Protein AF-A0A944V4N8-F1 (afdb_monomer)

Nearest PDB structures (foldseek):
  8bbe-assembly1_D  TM=4.971E-01  e=3.375E-04  Homo sapiens
  5dbk-assembly1_B  TM=5.948E-01  e=3.459E-03  Bacillus thuringiensis Bt407
  4r7s-assembly1_A  TM=4.025E-01  e=2.114E-03  Parabacteroides merdae ATCC 43184
  4gpk-assembly1_D  TM=5.415E-01  e=2.167E-02  Bacillus thuringiensis serovar thuringiensis
  8amz-assembly1_Q  TM=4.413E-01  e=7.933E-02  Spinacia oleracea

Structure (mmCIF, N/CA/C/O backbone):
data_AF-A0A944V4N8-F1
#
_entry.id   AF-A0A944V4N8-F1
#
loop_
_atom_site.group_PDB
_atom_site.id
_atom_site.type_symbol
_atom_site.label_atom_id
_atom_site.label_alt_id
_atom_site.label_comp_id
_atom_site.label_asym_id
_atom_site.label_entity_id
_atom_site.label_seq_id
_atom_site.pdbx_PDB_ins_code
_atom_site.Cartn_x
_atom_site.Cartn_y
_atom_site.Cartn_z
_atom_site.occupancy
_atom_site.B_iso_or_equiv
_atom_site.auth_seq_id
_atom_site.auth_comp_id
_atom_site.auth_asym_id
_atom_site.auth_atom_id
_atom_site.pdbx_PDB_model_num
ATOM 1 N N . MET A 1 1 ? 59.505 -51.439 -39.385 1.00 43.03 1 MET A N 1
ATOM 2 C CA . MET A 1 1 ? 60.289 -50.187 -39.483 1.00 43.03 1 MET A CA 1
ATOM 3 C C . MET A 1 1 ? 59.713 -49.311 -40.585 1.00 43.03 1 MET A C 1
ATOM 5 O O . MET A 1 1 ? 59.977 -49.584 -41.747 1.00 43.03 1 MET A O 1
ATOM 9 N N . LYS A 1 2 ? 58.907 -48.309 -40.219 1.00 33.16 2 LYS A N 1
ATOM 10 C CA . LYS A 1 2 ? 58.804 -46.989 -40.86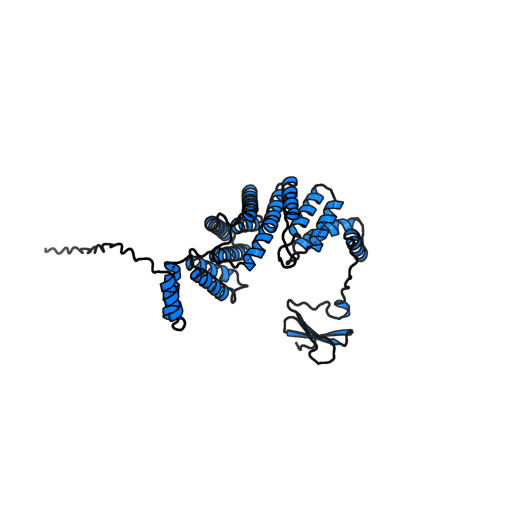8 1.00 33.16 2 LYS A CA 1
ATOM 11 C C . LYS A 1 2 ? 57.756 -46.165 -40.113 1.00 33.16 2 LYS A C 1
ATOM 13 O O . LYS A 1 2 ? 56.629 -46.605 -39.932 1.00 33.16 2 LYS A O 1
ATOM 18 N N . ASN A 1 3 ? 58.220 -45.023 -39.619 1.00 34.62 3 ASN A N 1
ATOM 19 C CA . ASN A 1 3 ? 57.496 -43.994 -38.886 1.00 34.62 3 ASN A CA 1
ATOM 20 C C . ASN A 1 3 ? 56.341 -43.416 -39.704 1.00 34.62 3 ASN A C 1
ATOM 22 O O . ASN A 1 3 ? 56.546 -43.170 -40.887 1.00 34.62 3 ASN A O 1
ATOM 26 N N . TRP A 1 4 ? 55.243 -43.054 -39.038 1.00 28.12 4 TRP A N 1
ATOM 27 C CA . TRP A 1 4 ? 54.463 -41.848 -39.340 1.00 28.12 4 TRP A CA 1
ATOM 28 C C . TRP A 1 4 ? 53.801 -41.336 -38.055 1.00 28.12 4 TRP A C 1
ATOM 30 O O . TRP A 1 4 ? 52.783 -41.844 -37.602 1.00 28.12 4 TRP A O 1
ATOM 40 N N . PHE A 1 5 ? 54.442 -40.331 -37.457 1.00 36.03 5 PHE A N 1
ATOM 41 C CA . PHE A 1 5 ? 53.805 -39.363 -36.572 1.00 36.03 5 PHE A CA 1
ATOM 42 C C . PHE A 1 5 ? 53.210 -38.272 -37.467 1.00 36.03 5 PHE A C 1
ATOM 44 O O . PHE A 1 5 ? 53.938 -37.669 -38.256 1.00 36.03 5 PHE A O 1
ATOM 51 N N . SER A 1 6 ? 51.915 -37.999 -37.334 1.00 33.47 6 SER A N 1
ATOM 52 C CA . SER A 1 6 ? 51.273 -36.831 -37.938 1.00 33.47 6 SER A CA 1
ATOM 53 C C . SER A 1 6 ? 50.695 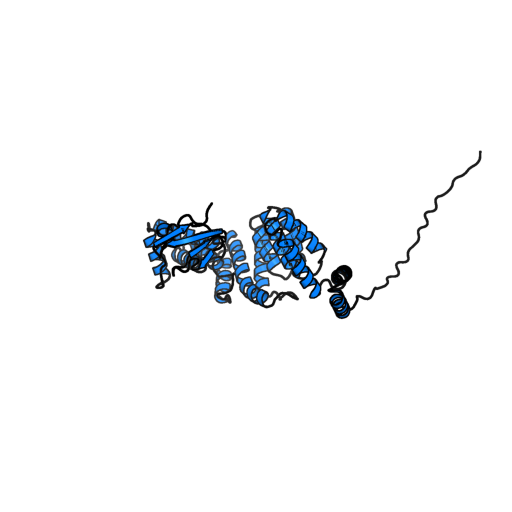-35.973 -36.821 1.00 33.47 6 SER A C 1
ATOM 55 O O . SER A 1 6 ? 49.771 -36.364 -36.116 1.00 33.47 6 SER A O 1
ATOM 57 N N . ILE A 1 7 ? 51.335 -34.823 -36.645 1.00 35.62 7 ILE A N 1
ATOM 58 C CA . ILE A 1 7 ? 51.007 -33.740 -35.724 1.00 35.62 7 ILE A CA 1
ATOM 59 C C . ILE A 1 7 ? 49.728 -33.062 -36.228 1.00 35.62 7 ILE A C 1
ATOM 61 O O . ILE A 1 7 ? 49.679 -32.617 -37.373 1.00 35.62 7 ILE A O 1
ATOM 65 N N . LEU A 1 8 ? 48.698 -32.983 -35.383 1.00 31.53 8 LEU A N 1
ATOM 66 C CA . LEU A 1 8 ? 47.499 -32.193 -35.655 1.00 31.53 8 LEU A CA 1
ATOM 67 C C . LEU A 1 8 ? 47.761 -30.753 -35.187 1.00 31.53 8 LEU A C 1
ATOM 69 O O . LEU A 1 8 ? 47.699 -30.446 -33.998 1.00 31.53 8 LEU A O 1
ATOM 73 N N . THR A 1 9 ? 48.117 -29.878 -36.122 1.00 33.47 9 THR A N 1
ATOM 74 C CA . THR A 1 9 ? 48.308 -28.446 -35.874 1.00 33.47 9 THR A CA 1
ATOM 75 C C . THR A 1 9 ? 46.942 -27.776 -35.733 1.00 33.47 9 THR A C 1
ATOM 77 O O . THR A 1 9 ? 46.203 -27.644 -36.708 1.00 33.47 9 THR A O 1
ATOM 80 N N . ILE A 1 10 ? 46.597 -27.346 -34.519 1.00 33.94 10 ILE A N 1
ATOM 81 C CA . ILE A 1 10 ? 45.441 -26.482 -34.258 1.00 33.94 10 ILE A CA 1
ATOM 82 C C . ILE A 1 10 ? 45.775 -25.092 -34.813 1.00 33.94 10 ILE A C 1
ATOM 84 O O . ILE A 1 10 ? 46.599 -24.367 -34.257 1.00 33.94 10 ILE A O 1
ATOM 88 N N . MET A 1 11 ? 45.148 -24.728 -35.931 1.00 29.69 11 MET A N 1
ATOM 89 C CA . MET A 1 11 ? 45.104 -23.354 -36.430 1.00 29.69 11 MET A CA 1
ATOM 90 C C . MET A 1 11 ? 44.299 -22.503 -35.439 1.00 29.69 11 MET A C 1
ATOM 92 O O . MET A 1 11 ? 43.072 -22.471 -35.481 1.00 29.69 11 MET A O 1
ATOM 96 N N . PHE A 1 12 ? 44.992 -21.807 -34.540 1.00 29.73 12 PHE A N 1
ATOM 97 C CA . PHE A 1 12 ? 44.435 -20.653 -33.841 1.00 29.73 12 PHE A CA 1
ATOM 98 C C . PHE A 1 12 ? 44.319 -19.506 -34.851 1.00 29.73 12 PHE A C 1
ATOM 100 O O . PHE A 1 12 ? 45.266 -18.754 -35.078 1.00 29.73 12 PHE A O 1
ATOM 107 N N . THR A 1 13 ? 43.155 -19.359 -35.480 1.00 31.94 13 THR A N 1
ATOM 108 C CA . THR A 1 13 ? 42.786 -18.087 -36.104 1.00 31.94 13 THR A CA 1
ATOM 109 C C . THR A 1 13 ? 42.550 -17.074 -34.995 1.00 31.94 13 THR A C 1
ATOM 111 O O . THR A 1 13 ? 41.509 -17.070 -34.339 1.00 31.94 13 THR A O 1
ATOM 114 N N . ILE A 1 14 ? 43.548 -16.221 -34.778 1.00 33.16 14 ILE A N 1
ATOM 115 C CA . ILE A 1 14 ? 43.418 -14.972 -34.038 1.00 33.16 14 ILE A CA 1
ATOM 116 C C . ILE A 1 14 ? 42.471 -14.095 -34.861 1.00 33.16 14 ILE A C 1
ATOM 118 O O . ILE A 1 14 ? 42.892 -13.429 -35.806 1.00 33.16 14 ILE A O 1
ATOM 122 N N . PHE A 1 15 ? 41.179 -14.113 -34.535 1.00 33.66 15 PHE A N 1
ATOM 123 C CA . PHE A 1 15 ? 40.314 -13.001 -34.904 1.00 33.66 15 PHE A CA 1
ATOM 124 C C . PHE A 1 15 ? 40.824 -11.799 -34.117 1.00 33.66 15 PHE A C 1
ATOM 126 O O . PHE A 1 15 ? 40.677 -11.731 -32.894 1.00 33.66 15 PHE A O 1
ATOM 133 N N . SER A 1 16 ? 41.489 -10.874 -34.808 1.00 31.81 16 SER A N 1
ATOM 134 C CA . SER A 1 16 ? 41.733 -9.559 -34.247 1.00 31.81 16 SER A CA 1
ATOM 135 C C . SER A 1 16 ? 40.362 -8.961 -33.947 1.00 31.81 16 SER A C 1
ATOM 137 O O . SER A 1 16 ? 39.551 -8.704 -34.834 1.00 31.81 16 SER A O 1
ATOM 139 N N . ALA A 1 17 ? 40.068 -8.790 -32.662 1.00 34.91 17 ALA A N 1
ATOM 140 C CA . ALA A 1 17 ? 38.972 -7.951 -32.233 1.00 34.91 17 ALA A CA 1
ATOM 141 C C . ALA A 1 17 ? 39.355 -6.511 -32.590 1.00 34.91 17 ALA A C 1
ATOM 143 O O . ALA A 1 17 ? 39.855 -5.750 -31.761 1.00 34.91 17 ALA A O 1
ATOM 144 N N . THR A 1 18 ? 39.142 -6.124 -33.847 1.00 35.75 18 THR A N 1
ATOM 145 C CA . THR A 1 18 ? 38.827 -4.736 -34.149 1.00 35.75 18 THR A CA 1
ATOM 146 C C . THR A 1 18 ? 37.622 -4.409 -33.285 1.00 35.75 18 THR A C 1
ATOM 148 O O . THR A 1 18 ? 36.511 -4.858 -33.566 1.00 35.75 18 THR A O 1
ATOM 151 N N . LYS A 1 19 ? 37.846 -3.666 -32.197 1.00 42.91 19 LYS A N 1
ATOM 152 C CA . LYS A 1 19 ? 36.804 -2.863 -31.566 1.00 42.91 19 LYS A CA 1
ATOM 153 C C . LYS A 1 19 ? 36.280 -1.922 -32.653 1.00 42.91 19 LYS A C 1
ATOM 155 O O . LYS A 1 19 ? 36.734 -0.789 -32.763 1.00 42.91 19 LYS A O 1
ATOM 160 N N . LEU A 1 20 ? 35.343 -2.399 -33.472 1.00 42.06 20 LEU A N 1
ATOM 161 C CA . LEU A 1 20 ? 34.320 -1.523 -34.002 1.00 42.06 20 LEU A CA 1
ATOM 162 C C . LEU A 1 20 ? 33.612 -1.017 -32.751 1.00 42.06 20 LEU A C 1
ATOM 164 O O . LEU A 1 20 ? 32.831 -1.731 -32.125 1.00 42.06 20 LEU A O 1
ATOM 168 N N . THR A 1 21 ? 33.943 0.196 -32.330 1.00 46.94 21 THR A N 1
ATOM 169 C CA . THR A 1 21 ? 33.018 0.998 -31.543 1.00 46.94 21 THR A CA 1
ATOM 170 C C . THR A 1 21 ? 31.809 1.213 -32.442 1.00 46.94 21 THR A C 1
ATOM 172 O O . THR A 1 21 ? 31.766 2.185 -33.193 1.00 46.94 21 THR A O 1
ATOM 175 N N . ALA A 1 22 ? 30.889 0.243 -32.468 1.00 61.41 22 ALA A N 1
ATOM 176 C CA . ALA A 1 22 ? 29.598 0.420 -33.102 1.00 61.41 22 ALA A CA 1
ATOM 177 C C . ALA A 1 22 ? 28.992 1.656 -32.443 1.00 61.41 22 ALA A C 1
ATOM 179 O O . ALA A 1 22 ? 28.788 1.684 -31.227 1.00 61.41 22 ALA A O 1
ATOM 180 N N . GLN A 1 23 ? 28.848 2.720 -33.226 1.00 82.25 23 GLN A N 1
ATOM 181 C CA . GLN A 1 23 ? 28.245 3.952 -32.758 1.00 82.25 23 GLN A CA 1
ATOM 182 C C . GLN A 1 23 ? 26.851 3.602 -32.241 1.00 82.25 23 GLN A C 1
ATOM 184 O O . GLN A 1 23 ? 26.090 2.941 -32.946 1.00 82.25 23 GLN A O 1
ATOM 189 N N . ILE A 1 24 ? 26.552 3.992 -30.999 1.00 86.00 24 ILE A N 1
ATOM 190 C CA . ILE A 1 24 ? 25.222 3.800 -30.419 1.00 86.00 24 ILE A CA 1
ATOM 191 C C . ILE A 1 24 ? 24.234 4.494 -31.369 1.00 86.00 24 ILE A C 1
ATOM 193 O O . ILE A 1 24 ? 24.411 5.693 -31.611 1.00 86.00 24 ILE A O 1
ATOM 197 N N . PRO A 1 25 ? 23.262 3.772 -31.959 1.00 91.75 25 PRO A N 1
ATOM 198 C CA . PRO A 1 25 ? 22.334 4.376 -32.906 1.00 91.75 25 PRO A CA 1
ATOM 199 C C . PRO A 1 25 ? 21.539 5.499 -32.237 1.00 91.75 25 PRO A C 1
ATOM 201 O O . PRO A 1 25 ? 21.241 5.420 -31.045 1.00 91.75 25 PRO A O 1
ATOM 204 N N . ASP A 1 26 ? 21.194 6.547 -32.983 1.00 95.12 26 ASP A N 1
ATOM 205 C CA . ASP A 1 26 ? 20.424 7.664 -32.432 1.00 95.12 26 ASP A CA 1
ATOM 206 C C . ASP A 1 26 ? 19.024 7.210 -31.990 1.00 95.12 26 ASP A C 1
ATOM 208 O O . ASP A 1 26 ? 18.324 6.504 -32.721 1.00 95.12 26 ASP A O 1
ATOM 212 N N . TYR A 1 27 ? 18.607 7.632 -30.794 1.00 95.19 27 TYR A N 1
ATOM 213 C CA . TYR A 1 27 ? 17.321 7.233 -30.221 1.00 95.19 27 TYR A CA 1
ATOM 214 C C . TYR A 1 27 ? 16.144 7.663 -31.104 1.00 95.19 27 TYR A C 1
ATOM 216 O O . TYR A 1 27 ? 15.269 6.850 -31.397 1.00 95.19 27 TYR A O 1
ATOM 224 N N . ASN A 1 28 ? 16.131 8.908 -31.591 1.00 96.12 28 ASN A N 1
ATOM 225 C CA . ASN A 1 28 ? 15.015 9.419 -32.390 1.00 96.12 28 ASN A CA 1
ATOM 226 C C . ASN A 1 28 ? 14.931 8.709 -33.747 1.00 96.12 28 ASN A C 1
ATOM 228 O O . ASN A 1 28 ? 13.834 8.422 -34.229 1.00 96.12 28 ASN A O 1
ATOM 232 N N . GLU A 1 29 ? 16.076 8.372 -34.348 1.00 95.25 29 GLU A N 1
ATOM 233 C CA .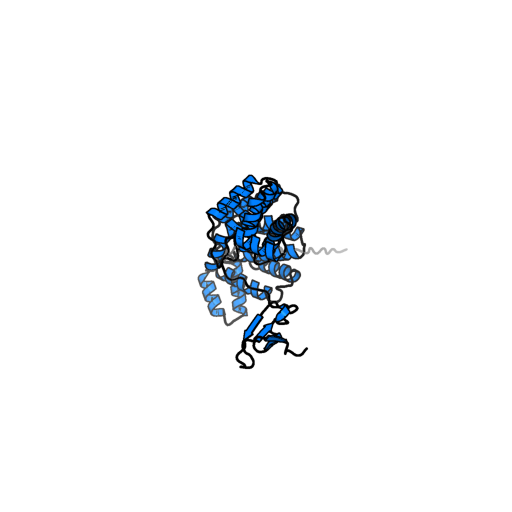 GLU A 1 29 ? 16.116 7.564 -35.569 1.00 95.25 29 GLU A CA 1
ATOM 234 C C . GLU A 1 29 ? 15.542 6.157 -35.339 1.00 95.25 29 GLU A C 1
ATOM 236 O O . GLU A 1 29 ? 14.765 5.660 -36.161 1.00 95.25 29 GLU A O 1
ATOM 241 N N . MET A 1 30 ? 15.884 5.515 -34.217 1.00 95.94 30 MET A N 1
ATOM 242 C CA . MET A 1 30 ? 15.335 4.205 -33.856 1.00 95.94 30 MET A CA 1
ATOM 243 C C . MET A 1 30 ? 13.825 4.264 -33.616 1.00 95.94 30 MET A C 1
ATOM 245 O O . MET A 1 30 ? 13.109 3.401 -34.119 1.00 95.94 30 MET A O 1
ATOM 249 N N . ILE A 1 31 ? 13.322 5.301 -32.938 1.00 97.19 31 ILE A N 1
ATOM 250 C CA . ILE A 1 31 ? 11.878 5.515 -32.762 1.00 97.19 31 ILE A CA 1
ATOM 251 C C . ILE A 1 31 ? 11.185 5.724 -34.111 1.00 97.19 31 ILE A C 1
ATOM 253 O O . ILE A 1 31 ? 10.167 5.092 -34.384 1.00 97.19 31 ILE A O 1
ATOM 257 N N . ALA A 1 32 ? 11.761 6.521 -35.014 1.00 96.06 32 ALA A N 1
ATOM 258 C CA . ALA A 1 32 ? 11.205 6.700 -36.354 1.00 96.06 32 ALA A CA 1
ATOM 259 C C . ALA A 1 32 ? 11.175 5.388 -37.164 1.00 96.06 32 ALA A C 1
ATOM 261 O O . ALA A 1 32 ? 10.258 5.169 -37.960 1.00 96.06 32 ALA A O 1
ATOM 262 N N . LYS A 1 33 ? 12.167 4.506 -36.979 1.00 95.44 33 LYS A N 1
ATOM 263 C CA . LYS A 1 33 ? 12.173 3.160 -37.577 1.00 95.44 33 LYS A CA 1
ATOM 264 C C . LYS A 1 33 ? 11.110 2.260 -36.953 1.00 95.44 33 LYS A C 1
ATOM 266 O O . LYS A 1 33 ? 10.438 1.554 -37.700 1.00 95.44 33 LYS A O 1
ATOM 271 N N . LEU A 1 34 ? 10.956 2.304 -35.631 1.00 95.81 34 LEU A N 1
ATOM 272 C CA . LEU A 1 34 ? 9.955 1.538 -34.891 1.00 95.81 34 LEU A CA 1
ATOM 273 C C . LEU A 1 34 ? 8.538 1.895 -35.362 1.00 95.81 34 LEU A C 1
ATOM 275 O O . LEU A 1 34 ? 7.754 1.012 -35.692 1.00 95.81 34 LEU A O 1
ATOM 279 N N . GLU A 1 35 ? 8.242 3.190 -35.482 1.00 94.44 35 GLU A N 1
ATOM 280 C CA . GLU A 1 35 ? 6.958 3.707 -35.968 1.00 94.44 35 GLU A CA 1
ATOM 281 C C . GLU A 1 35 ? 6.623 3.219 -37.384 1.00 94.44 35 GLU A C 1
ATOM 283 O O . GLU A 1 35 ? 5.502 2.796 -37.656 1.00 94.44 35 GLU A O 1
ATOM 288 N N . LYS A 1 36 ? 7.615 3.195 -38.282 1.00 95.50 36 LYS A N 1
ATOM 289 C CA . LYS A 1 36 ? 7.453 2.661 -39.646 1.00 95.50 36 LYS A CA 1
ATOM 290 C C . LYS A 1 36 ? 7.272 1.143 -39.694 1.00 95.50 36 LYS A C 1
ATOM 292 O O . LYS A 1 36 ? 6.844 0.631 -40.723 1.00 95.50 36 LYS A O 1
ATOM 297 N N . ALA A 1 37 ? 7.646 0.431 -38.634 1.00 93.94 37 ALA A N 1
ATOM 298 C CA . ALA A 1 37 ? 7.573 -1.022 -38.550 1.00 93.94 37 ALA A CA 1
ATOM 299 C C . ALA A 1 37 ? 6.319 -1.523 -37.814 1.00 93.94 37 ALA A C 1
ATOM 301 O O . ALA A 1 37 ? 6.200 -2.724 -37.621 1.00 93.94 37 ALA A O 1
ATOM 302 N N . LYS A 1 38 ? 5.381 -0.649 -37.415 1.00 91.44 38 LYS A N 1
ATOM 303 C CA . LYS A 1 38 ? 4.193 -1.029 -36.623 1.00 91.44 38 LYS A CA 1
ATOM 304 C C . LYS A 1 38 ? 3.361 -2.169 -37.224 1.00 91.44 38 LYS A C 1
ATOM 306 O O . LYS A 1 38 ? 2.865 -3.002 -36.475 1.00 91.44 38 LYS A O 1
ATOM 311 N N . ASP A 1 39 ? 3.261 -2.230 -38.550 1.00 93.81 39 ASP A N 1
ATOM 312 C CA . ASP A 1 39 ? 2.502 -3.272 -39.260 1.00 93.81 39 ASP A CA 1
ATOM 313 C C . ASP A 1 39 ? 3.349 -4.516 -39.613 1.00 93.81 39 ASP A C 1
ATOM 315 O O . ASP A 1 39 ? 2.823 -5.508 -40.116 1.00 93.81 39 ASP A O 1
ATOM 319 N N . ASP A 1 40 ? 4.660 -4.485 -39.351 1.00 94.56 40 ASP A N 1
ATOM 320 C CA . ASP A 1 40 ? 5.606 -5.584 -39.580 1.00 94.56 40 ASP A CA 1
ATOM 321 C C . ASP A 1 40 ? 6.131 -6.093 -38.234 1.00 94.56 40 ASP A C 1
ATOM 323 O O . ASP A 1 40 ? 7.145 -5.624 -37.711 1.00 94.56 40 ASP A O 1
ATOM 327 N N . THR A 1 41 ? 5.429 -7.076 -37.667 1.00 91.69 41 THR A N 1
ATOM 328 C CA . THR A 1 41 ? 5.702 -7.601 -36.322 1.00 91.69 41 THR A CA 1
ATOM 329 C C . THR A 1 41 ? 7.142 -8.089 -36.151 1.00 91.69 41 THR A C 1
ATOM 331 O O . THR A 1 41 ? 7.741 -7.856 -35.105 1.00 91.69 41 THR A O 1
ATOM 334 N N . LEU A 1 42 ? 7.732 -8.733 -37.167 1.00 93.50 42 LEU A N 1
ATOM 335 C CA . LEU A 1 42 ? 9.101 -9.246 -37.064 1.00 93.50 42 LEU A CA 1
ATOM 336 C C . LEU A 1 42 ? 10.100 -8.092 -36.975 1.00 93.50 42 LEU A C 1
ATOM 338 O O . LEU A 1 42 ? 10.983 -8.086 -36.117 1.00 93.50 42 LEU A O 1
ATOM 342 N N . ARG A 1 43 ? 9.952 -7.099 -37.855 1.00 93.88 43 ARG A N 1
ATOM 343 C CA . ARG A 1 43 ? 10.824 -5.925 -37.858 1.00 93.88 43 ARG A CA 1
ATOM 344 C C . ARG A 1 43 ? 10.640 -5.076 -36.603 1.00 93.88 43 ARG A C 1
ATOM 346 O O . ARG A 1 43 ? 11.622 -4.539 -36.094 1.00 93.88 43 ARG A O 1
ATOM 353 N N . TYR A 1 44 ? 9.410 -4.963 -36.113 1.00 94.06 44 TYR A N 1
ATOM 354 C CA . TYR A 1 44 ? 9.094 -4.265 -34.874 1.00 94.06 44 TYR A CA 1
ATOM 355 C C . TYR A 1 44 ? 9.826 -4.886 -33.679 1.00 94.06 44 TYR A C 1
ATOM 357 O O . TYR A 1 44 ? 10.497 -4.164 -32.943 1.00 94.06 44 TYR A O 1
ATOM 365 N N . GLU A 1 45 ? 9.771 -6.214 -33.530 1.00 93.81 45 GLU A N 1
ATOM 366 C CA . GLU A 1 45 ? 10.445 -6.913 -32.428 1.00 93.81 45 GLU A CA 1
ATOM 367 C C . GLU A 1 45 ? 11.9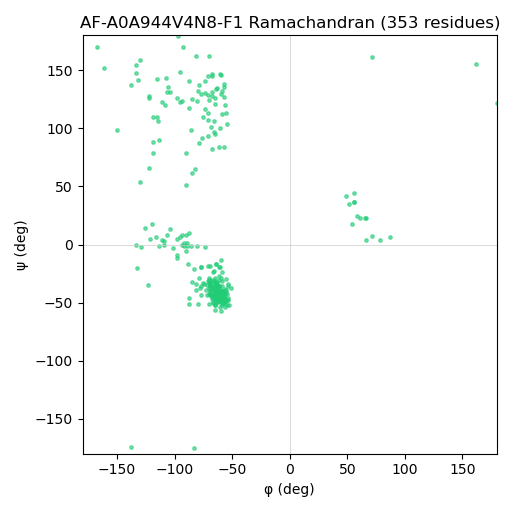71 -6.770 -32.490 1.00 93.81 45 GLU A C 1
ATOM 369 O O . GLU A 1 45 ? 12.590 -6.495 -31.466 1.00 93.81 45 GLU A O 1
ATOM 374 N N . VAL A 1 46 ? 12.582 -6.834 -33.680 1.00 94.50 46 VAL A N 1
ATOM 375 C CA . VAL A 1 46 ? 14.032 -6.587 -33.830 1.00 94.50 46 VAL A CA 1
ATOM 376 C C . VAL A 1 46 ? 14.407 -5.179 -33.354 1.00 94.50 46 VAL A C 1
ATOM 378 O O . VAL A 1 46 ? 15.356 -5.006 -32.594 1.00 94.50 46 VAL A O 1
ATOM 381 N N . ILE A 1 47 ? 13.641 -4.155 -33.748 1.00 94.88 47 ILE A N 1
ATOM 382 C CA . ILE A 1 47 ? 13.916 -2.770 -33.328 1.00 94.88 47 ILE A CA 1
ATOM 383 C C . ILE A 1 47 ? 13.667 -2.594 -31.824 1.00 94.88 47 ILE A C 1
ATOM 385 O O . ILE A 1 47 ? 14.389 -1.846 -31.164 1.00 94.88 47 ILE A O 1
ATOM 389 N N . LYS A 1 48 ? 12.665 -3.280 -31.263 1.00 94.88 48 LYS A N 1
ATOM 390 C CA . LYS A 1 48 ? 12.402 -3.308 -29.820 1.00 94.88 48 LYS A CA 1
ATOM 391 C C . LYS A 1 48 ? 13.579 -3.914 -29.051 1.00 94.88 48 LYS A C 1
ATOM 393 O O . LYS A 1 48 ? 13.989 -3.329 -28.048 1.00 94.88 48 LYS A O 1
ATOM 398 N N . GLU A 1 49 ? 14.141 -5.030 -29.512 1.00 94.81 49 GLU A N 1
ATOM 399 C CA . GLU A 1 49 ? 15.341 -5.641 -28.922 1.00 94.81 49 GLU A CA 1
ATOM 400 C C . GLU A 1 49 ? 16.545 -4.693 -28.988 1.00 94.81 49 GLU A C 1
ATOM 402 O O . GLU A 1 49 ? 17.199 -4.460 -27.966 1.00 94.81 49 GLU A O 1
ATOM 407 N N . ASP A 1 50 ? 16.774 -4.059 -30.141 1.00 95.06 50 ASP A N 1
ATOM 408 C CA . ASP A 1 50 ? 17.832 -3.059 -30.301 1.00 95.06 50 ASP A CA 1
ATOM 409 C C . ASP A 1 50 ? 17.629 -1.865 -29.350 1.00 95.06 50 ASP A C 1
ATOM 411 O O . ASP A 1 50 ? 18.581 -1.406 -28.718 1.00 95.06 50 ASP A O 1
ATOM 415 N N . LEU A 1 51 ? 16.398 -1.357 -29.200 1.00 96.19 51 LEU A N 1
ATOM 416 C CA . LEU A 1 51 ? 16.080 -0.274 -28.259 1.00 96.19 51 LEU A CA 1
ATOM 417 C C . LEU A 1 51 ? 16.368 -0.687 -26.812 1.00 96.19 51 LEU A C 1
ATOM 419 O O . LEU A 1 51 ? 16.955 0.094 -26.062 1.00 96.19 51 LEU A O 1
ATOM 423 N N . CYS A 1 52 ? 16.004 -1.913 -26.428 1.00 95.50 52 CYS A N 1
ATOM 424 C CA . CYS A 1 52 ? 16.300 -2.449 -25.099 1.00 95.50 52 CYS A CA 1
ATOM 425 C C . CYS A 1 52 ? 17.809 -2.579 -24.856 1.00 95.50 52 CYS A C 1
ATOM 427 O O . CYS A 1 52 ? 18.256 -2.403 -23.725 1.00 95.50 52 CYS A O 1
ATOM 429 N N . PHE A 1 53 ? 18.599 -2.862 -25.892 1.00 95.06 53 PHE A N 1
ATOM 430 C CA . PHE A 1 53 ? 20.049 -2.991 -25.778 1.00 95.06 53 PHE A CA 1
ATOM 431 C C . PHE A 1 53 ? 20.769 -1.634 -25.752 1.00 95.06 53 PHE A C 1
ATOM 433 O O . PHE A 1 53 ? 21.578 -1.374 -24.858 1.00 95.06 53 PHE A O 1
ATOM 440 N N . TYR A 1 54 ? 20.478 -0.761 -26.719 1.00 95.38 54 TYR A N 1
ATOM 441 C CA . TYR A 1 54 ? 21.191 0.503 -26.914 1.00 95.38 54 TYR A CA 1
ATOM 442 C C . TYR A 1 54 ? 20.659 1.644 -26.038 1.00 95.38 54 TYR A C 1
ATOM 444 O O . TYR A 1 54 ? 21.447 2.482 -25.599 1.00 95.38 54 TYR A O 1
ATOM 452 N N . HIS A 1 55 ? 19.354 1.661 -25.739 1.00 96.38 55 HIS A N 1
ATOM 453 C CA . HIS A 1 55 ? 18.679 2.719 -24.969 1.00 96.38 55 HIS A CA 1
ATOM 454 C C . HIS A 1 55 ? 17.805 2.162 -23.825 1.00 96.38 55 HIS A C 1
ATOM 456 O O . HIS A 1 55 ? 16.625 2.513 -23.721 1.00 96.38 55 HIS A O 1
ATOM 462 N N . PRO A 1 56 ? 18.357 1.327 -22.919 1.00 96.56 56 PRO A N 1
ATOM 463 C CA . PRO A 1 56 ? 17.591 0.603 -21.893 1.00 96.56 56 PRO A CA 1
ATOM 464 C C . PRO A 1 56 ? 16.892 1.496 -20.851 1.00 96.56 56 PRO A C 1
ATOM 466 O O . PRO A 1 56 ? 16.023 1.027 -20.120 1.00 96.56 56 PRO A O 1
ATOM 469 N N . GLU A 1 57 ? 17.290 2.766 -20.751 1.00 96.69 57 GLU A N 1
ATOM 470 C CA . GLU A 1 57 ? 16.741 3.768 -19.825 1.00 96.69 57 GLU A CA 1
ATOM 471 C C . GLU A 1 57 ? 15.805 4.766 -20.529 1.00 96.69 57 GLU A C 1
ATOM 473 O O . GLU A 1 57 ? 15.526 5.830 -19.983 1.00 96.69 57 GLU A O 1
ATOM 478 N N . SER A 1 58 ? 15.375 4.480 -21.761 1.00 96.88 58 SER A N 1
ATOM 479 C CA . SER A 1 58 ? 14.506 5.372 -22.538 1.00 96.88 58 SER A CA 1
ATOM 480 C C . SER A 1 58 ? 13.026 5.247 -22.172 1.00 96.88 58 SER A C 1
ATOM 482 O O . SER A 1 58 ? 12.587 4.247 -21.601 1.00 96.88 58 SER A O 1
ATOM 484 N N . GLU A 1 59 ? 12.248 6.259 -22.561 1.00 96.81 59 GLU A N 1
ATOM 485 C CA . GLU A 1 59 ? 10.789 6.283 -22.408 1.00 96.81 59 GLU A CA 1
ATOM 486 C C . GLU A 1 59 ? 10.137 5.088 -23.099 1.00 96.81 59 GLU A C 1
ATOM 488 O O . GLU A 1 59 ? 9.355 4.364 -22.491 1.00 96.81 59 GLU A O 1
ATOM 493 N N . LYS A 1 60 ? 10.544 4.797 -24.341 1.00 96.88 60 LYS A N 1
ATOM 494 C CA . LYS A 1 60 ? 9.968 3.685 -25.096 1.00 96.88 60 LYS A CA 1
ATOM 495 C C . LYS A 1 60 ? 10.237 2.330 -24.439 1.00 96.88 60 LYS A C 1
ATOM 497 O O . LYS A 1 60 ? 9.360 1.474 -24.415 1.00 96.88 60 LYS A O 1
ATOM 502 N N . VAL A 1 61 ? 11.420 2.136 -23.852 1.00 98.00 61 VAL A N 1
ATOM 503 C CA . VAL A 1 61 ? 11.727 0.906 -23.102 1.00 98.00 61 VAL A CA 1
ATOM 504 C C . VAL A 1 61 ? 10.936 0.835 -21.790 1.00 98.00 61 VAL A C 1
ATOM 506 O O . VAL A 1 61 ? 10.547 -0.255 -21.371 1.00 98.00 61 VAL A O 1
ATOM 509 N N . TYR A 1 62 ? 10.652 1.970 -21.146 1.00 98.19 62 TYR A N 1
ATOM 510 C CA . TYR A 1 62 ? 9.725 2.024 -20.012 1.00 98.19 62 TYR A CA 1
ATOM 511 C C . TYR A 1 62 ? 8.304 1.599 -20.412 1.00 98.19 62 TYR A C 1
ATOM 513 O O . TYR A 1 62 ? 7.720 0.757 -19.731 1.00 98.19 62 TYR A O 1
ATOM 521 N N . GLU A 1 63 ? 7.786 2.106 -21.532 1.00 97.69 63 GLU A N 1
ATOM 522 C CA . GLU A 1 63 ? 6.479 1.717 -22.081 1.00 97.69 63 GLU A CA 1
ATOM 523 C C . GLU A 1 63 ? 6.425 0.221 -22.414 1.00 97.69 63 GLU A C 1
ATOM 525 O O . GLU A 1 63 ? 5.525 -0.478 -21.952 1.00 97.69 63 GLU A O 1
ATOM 530 N N . PHE A 1 64 ? 7.433 -0.307 -23.118 1.00 97.81 64 PHE A N 1
ATOM 531 C CA . PHE A 1 64 ? 7.515 -1.736 -23.435 1.00 97.81 64 PHE A CA 1
ATOM 532 C C . PHE A 1 64 ? 7.511 -2.619 -22.188 1.00 97.81 64 PHE A C 1
ATOM 534 O O . PHE A 1 64 ? 6.824 -3.640 -22.146 1.00 97.81 64 PHE A O 1
ATOM 541 N N . ALA A 1 65 ? 8.279 -2.231 -21.169 1.00 98.38 65 ALA A N 1
ATOM 542 C CA . ALA A 1 65 ? 8.336 -2.962 -19.915 1.00 98.38 65 ALA A CA 1
ATOM 543 C C . ALA A 1 65 ? 6.996 -2.909 -19.164 1.00 98.38 65 ALA A C 1
ATOM 545 O O . ALA A 1 65 ? 6.620 -3.903 -18.543 1.00 98.38 65 ALA A O 1
ATOM 546 N N . ASN A 1 66 ? 6.281 -1.782 -19.223 1.00 98.06 66 ASN A N 1
ATOM 547 C CA . ASN A 1 66 ? 4.948 -1.617 -18.646 1.00 98.06 66 ASN A CA 1
ATOM 548 C C . ASN A 1 66 ? 3.916 -2.524 -19.327 1.00 98.06 66 ASN A C 1
ATOM 550 O O . ASN A 1 66 ? 3.297 -3.353 -18.654 1.00 98.06 66 ASN A O 1
ATOM 554 N N . GLU A 1 67 ? 3.783 -2.410 -20.647 1.00 97.50 67 GLU A N 1
ATOM 555 C CA . GLU A 1 67 ? 2.809 -3.163 -21.441 1.00 97.50 67 GLU A CA 1
ATOM 556 C C . GLU A 1 67 ? 3.021 -4.673 -21.287 1.00 97.50 67 GLU A C 1
ATOM 558 O O . GLU A 1 67 ? 2.107 -5.400 -20.892 1.00 97.50 67 GLU A O 1
ATOM 563 N N . GLU A 1 68 ? 4.256 -5.139 -21.503 1.00 98.12 68 GLU A N 1
ATOM 564 C CA . GLU A 1 68 ? 4.580 -6.566 -21.453 1.00 98.12 68 GLU A CA 1
ATOM 565 C C . GLU A 1 68 ? 4.468 -7.134 -20.031 1.00 98.12 68 GLU A C 1
ATOM 567 O O . GLU A 1 68 ? 4.119 -8.304 -19.850 1.00 98.12 68 GLU A O 1
ATOM 572 N N . PHE A 1 69 ? 4.722 -6.317 -19.001 1.00 98.50 69 PHE A N 1
ATOM 573 C CA . PHE A 1 69 ? 4.473 -6.719 -17.620 1.00 98.50 69 PHE A CA 1
ATOM 574 C C . PHE A 1 69 ? 2.992 -7.032 -17.411 1.00 98.50 69 PHE A C 1
ATOM 576 O O . PHE A 1 69 ? 2.666 -8.131 -16.966 1.00 98.50 69 PHE A O 1
ATOM 583 N N . TYR A 1 70 ? 2.085 -6.117 -17.753 1.00 97.88 70 TYR A N 1
ATOM 584 C CA . TYR A 1 70 ? 0.657 -6.342 -17.526 1.00 97.88 70 TYR A CA 1
ATOM 585 C C . TYR A 1 70 ? 0.075 -7.433 -18.425 1.00 97.88 70 TYR A C 1
ATOM 587 O O . TYR A 1 70 ? -0.689 -8.265 -17.931 1.00 97.88 70 TYR A O 1
ATOM 595 N N . GLU A 1 71 ? 0.489 -7.501 -19.692 1.00 98.00 71 GLU A N 1
ATOM 596 C CA . GLU A 1 71 ? 0.119 -8.587 -20.607 1.00 98.00 71 GLU A CA 1
ATOM 597 C C . GLU A 1 71 ? 0.449 -9.959 -20.002 1.00 98.00 71 GLU A C 1
ATOM 599 O O . GLU A 1 71 ? -0.397 -10.856 -19.971 1.00 98.00 71 GLU A O 1
ATOM 604 N N . LYS A 1 72 ? 1.655 -10.107 -19.437 1.00 97.94 72 LYS A N 1
ATOM 605 C CA . LYS A 1 72 ? 2.086 -11.350 -18.788 1.00 97.94 72 LYS A CA 1
ATOM 606 C C . LYS A 1 72 ? 1.437 -11.577 -17.431 1.00 97.94 72 LYS A C 1
ATOM 608 O O . LYS A 1 72 ? 1.210 -12.730 -17.076 1.00 97.94 72 LYS A O 1
ATOM 613 N N . MET A 1 73 ? 1.163 -10.527 -16.655 1.00 97.75 73 MET A N 1
ATOM 614 C CA . MET A 1 73 ? 0.616 -10.663 -15.302 1.00 97.75 73 MET A CA 1
ATOM 615 C C . MET A 1 73 ? -0.886 -10.963 -15.296 1.00 97.75 73 MET A C 1
ATOM 617 O O . MET A 1 73 ? -1.323 -11.738 -14.446 1.00 97.75 73 MET A O 1
ATOM 621 N N . TYR A 1 74 ? -1.690 -10.394 -16.202 1.00 95.50 74 TYR A N 1
ATOM 622 C CA . TYR A 1 74 ? -3.153 -10.538 -16.146 1.00 95.50 74 TYR A CA 1
ATOM 623 C C . TYR A 1 74 ? -3.648 -11.996 -16.167 1.00 95.50 74 TYR A C 1
ATOM 625 O O . TYR A 1 74 ? -4.458 -12.344 -15.301 1.00 95.50 74 TYR A O 1
ATOM 633 N N . PRO A 1 75 ? -3.151 -12.889 -17.049 1.00 97.56 75 PRO A N 1
ATOM 634 C CA . PRO A 1 75 ? -3.595 -14.285 -17.079 1.00 97.56 75 PRO A CA 1
ATOM 635 C C . PRO A 1 75 ? -3.220 -15.082 -15.821 1.00 97.56 75 PRO A C 1
ATOM 637 O O . PRO A 1 75 ? -3.854 -16.088 -15.507 1.00 97.56 75 PRO A O 1
ATOM 640 N N . ILE A 1 76 ? -2.191 -14.640 -15.091 1.00 97.06 76 ILE A N 1
ATOM 641 C CA . ILE A 1 76 ? -1.607 -15.350 -13.943 1.00 97.06 76 ILE A CA 1
ATOM 642 C C . ILE A 1 76 ? -1.686 -14.542 -12.645 1.00 97.06 76 ILE A C 1
ATOM 644 O O . ILE A 1 76 ? -0.993 -14.862 -11.682 1.00 97.06 76 ILE A O 1
ATOM 648 N N . TRP A 1 77 ? -2.536 -13.512 -12.579 1.00 93.75 77 TRP A N 1
ATOM 649 C CA . TRP A 1 77 ? -2.538 -12.522 -11.492 1.00 93.75 77 TRP A CA 1
ATOM 650 C C . TRP A 1 77 ? -2.635 -13.149 -10.090 1.00 93.75 77 TRP A C 1
ATOM 652 O O . TRP A 1 77 ? -2.031 -12.671 -9.126 1.00 93.75 77 TRP A O 1
ATOM 662 N N . ARG A 1 78 ? -3.374 -14.262 -9.998 1.00 94.00 78 ARG A N 1
ATOM 663 C CA . ARG A 1 78 ? -3.623 -15.042 -8.774 1.00 94.00 78 ARG A CA 1
ATOM 664 C C . ARG A 1 78 ? -2.668 -16.228 -8.569 1.00 94.00 78 ARG A C 1
ATOM 666 O O . ARG A 1 78 ? -2.904 -17.037 -7.682 1.00 94.00 78 ARG A O 1
ATOM 673 N N . ASN A 1 79 ? -1.642 -16.382 -9.405 1.00 97.31 79 ASN A N 1
ATOM 674 C CA . ASN A 1 79 ? -0.677 -17.476 -9.326 1.00 97.31 79 ASN A CA 1
ATOM 675 C C . ASN A 1 79 ? 0.734 -16.925 -9.082 1.00 97.31 79 ASN A C 1
ATOM 677 O O . ASN A 1 79 ? 1.496 -16.681 -10.019 1.00 97.31 79 ASN A O 1
ATOM 681 N N . ASP A 1 80 ? 1.094 -16.751 -7.810 1.00 97.81 80 ASP A N 1
ATOM 682 C CA . ASP A 1 80 ? 2.392 -16.199 -7.403 1.00 97.81 80 ASP A CA 1
ATOM 683 C C . ASP A 1 80 ? 3.586 -17.016 -7.906 1.00 97.81 80 ASP A C 1
ATOM 685 O O . ASP A 1 80 ? 4.614 -16.442 -8.263 1.00 97.81 80 ASP A O 1
ATOM 689 N N . SER A 1 81 ? 3.439 -18.338 -8.046 1.00 97.94 81 SER A N 1
ATOM 690 C CA . SER A 1 81 ? 4.515 -19.190 -8.571 1.00 97.94 81 SER A CA 1
ATOM 691 C C . SER A 1 81 ? 4.858 -18.852 -10.022 1.00 97.94 81 SER A C 1
ATOM 693 O O . SER A 1 81 ? 6.037 -18.755 -10.365 1.00 97.94 81 SER A O 1
ATOM 695 N N . LEU A 1 82 ? 3.842 -18.635 -10.866 1.00 98.19 82 LEU A N 1
ATOM 696 C CA . LEU A 1 82 ? 4.046 -18.216 -12.255 1.00 98.19 82 LEU A CA 1
ATOM 697 C C . LEU A 1 82 ? 4.496 -16.754 -12.345 1.00 98.19 82 LEU A C 1
ATOM 699 O O . LEU A 1 82 ? 5.394 -16.457 -13.133 1.00 98.19 82 LEU A O 1
ATOM 703 N N . LYS A 1 83 ? 3.948 -15.857 -11.509 1.00 98.38 83 LYS A N 1
ATOM 704 C CA . LYS A 1 83 ? 4.379 -14.448 -11.471 1.00 98.38 83 LYS A CA 1
ATOM 705 C C . LYS A 1 83 ? 5.869 -14.330 -11.180 1.00 98.38 83 LYS A C 1
ATOM 707 O O . LYS A 1 83 ? 6.566 -13.624 -11.896 1.00 98.38 83 LYS A O 1
ATOM 712 N N . VAL A 1 84 ? 6.385 -15.060 -10.188 1.00 98.56 84 VAL A N 1
ATOM 713 C CA . VAL A 1 84 ? 7.824 -15.058 -9.872 1.00 98.56 84 VAL A CA 1
ATOM 714 C C . VAL A 1 84 ? 8.661 -15.443 -11.095 1.00 98.56 84 VAL A C 1
ATOM 716 O O . VAL A 1 84 ? 9.682 -14.808 -11.349 1.00 98.56 84 VAL A O 1
ATOM 719 N N . ILE A 1 85 ? 8.249 -16.453 -11.867 1.00 98.38 85 ILE A N 1
ATOM 720 C CA . ILE A 1 85 ? 8.980 -16.886 -13.068 1.00 98.38 85 ILE A CA 1
ATOM 721 C C . ILE A 1 85 ? 8.979 -15.780 -14.130 1.00 98.38 85 ILE A C 1
ATOM 723 O O . ILE A 1 85 ? 10.045 -15.398 -14.610 1.00 98.38 85 ILE A O 1
ATOM 727 N N . GLU A 1 86 ? 7.807 -15.250 -14.481 1.00 98.56 86 GLU A N 1
ATOM 728 C CA . GLU A 1 86 ? 7.691 -14.245 -15.543 1.00 98.56 86 GLU A CA 1
ATOM 729 C C . GLU A 1 86 ? 8.331 -12.904 -15.158 1.00 98.56 86 GLU A C 1
ATOM 731 O O . GLU A 1 86 ? 8.992 -12.287 -15.990 1.00 98.56 86 GLU A O 1
ATOM 736 N N . ILE A 1 87 ? 8.232 -12.478 -13.894 1.00 98.69 87 ILE A N 1
ATOM 737 C CA . ILE A 1 87 ? 8.866 -11.236 -13.433 1.00 98.69 87 ILE A CA 1
ATOM 738 C C . ILE A 1 87 ? 10.395 -11.334 -13.503 1.00 98.69 87 ILE A C 1
ATOM 740 O O . ILE A 1 87 ? 11.038 -10.372 -13.913 1.00 98.69 87 ILE A O 1
ATOM 744 N N . ASN A 1 88 ? 10.997 -12.481 -13.165 1.00 98.56 88 ASN A N 1
ATOM 745 C CA . ASN A 1 88 ? 12.451 -12.645 -13.302 1.00 98.56 88 ASN A CA 1
ATOM 746 C C . ASN A 1 88 ? 12.899 -12.566 -14.771 1.00 98.56 88 ASN A C 1
ATOM 748 O O . ASN A 1 88 ? 13.868 -11.873 -15.063 1.00 98.56 88 ASN A O 1
ATOM 752 N N . LYS A 1 89 ? 12.151 -13.174 -15.704 1.00 98.50 89 LYS A N 1
ATOM 753 C CA . LYS A 1 89 ? 12.429 -13.035 -17.146 1.00 98.50 89 LYS A CA 1
ATOM 754 C C . LYS A 1 89 ? 12.348 -11.577 -17.606 1.00 98.50 89 LYS A C 1
ATOM 756 O O . LYS A 1 89 ? 13.173 -11.132 -18.395 1.00 98.50 89 LYS A O 1
ATOM 761 N N . LEU A 1 90 ? 11.371 -10.820 -17.104 1.00 98.50 90 LEU A N 1
ATOM 762 C CA . LEU A 1 90 ? 11.229 -9.397 -17.419 1.00 98.50 90 LEU A CA 1
ATOM 763 C C . LEU A 1 90 ? 12.366 -8.552 -16.829 1.00 98.50 90 LEU A C 1
ATOM 765 O O . LEU A 1 90 ? 12.861 -7.653 -17.504 1.00 98.50 90 LEU A O 1
ATOM 769 N N . LEU A 1 91 ? 12.824 -8.862 -15.613 1.00 98.31 91 LEU A N 1
ATOM 770 C CA . LEU A 1 91 ? 14.003 -8.227 -15.019 1.00 98.31 91 LEU A CA 1
ATOM 771 C C . LEU A 1 91 ? 15.282 -8.534 -15.818 1.00 98.31 91 LEU A C 1
ATOM 773 O O . LEU A 1 91 ? 16.169 -7.690 -15.890 1.00 98.31 91 LEU A O 1
ATOM 777 N N . GLU A 1 92 ? 15.403 -9.706 -16.434 1.00 97.25 92 GLU A N 1
ATOM 778 C CA . GLU A 1 92 ? 16.525 -10.003 -17.336 1.00 97.25 92 GLU A CA 1
ATOM 779 C C . GLU A 1 92 ? 16.401 -9.237 -18.661 1.00 97.25 92 GLU A C 1
ATOM 781 O O . GLU A 1 92 ? 17.374 -8.642 -19.126 1.00 97.25 92 GLU A O 1
ATOM 786 N N . LYS A 1 93 ? 15.193 -9.193 -19.236 1.00 97.12 93 LYS A N 1
ATOM 787 C CA . LYS A 1 93 ? 14.904 -8.524 -20.513 1.00 97.12 93 LYS A CA 1
ATOM 788 C C . LYS A 1 93 ? 15.069 -7.002 -20.450 1.00 97.12 93 LYS A C 1
ATOM 790 O O . LYS A 1 93 ? 15.533 -6.396 -21.411 1.00 97.12 93 LYS A O 1
ATOM 795 N N . TYR A 1 94 ? 14.704 -6.386 -19.328 1.00 97.81 94 TYR A N 1
ATOM 796 C CA . TYR A 1 94 ? 14.700 -4.935 -19.148 1.00 97.81 94 TYR A CA 1
ATOM 797 C C . TYR A 1 94 ? 15.664 -4.520 -18.025 1.00 97.81 94 TYR A C 1
ATOM 799 O O . TYR A 1 94 ? 15.222 -4.253 -16.906 1.00 97.81 94 TYR A O 1
ATOM 807 N N . PRO A 1 95 ? 16.985 -4.456 -18.277 1.00 95.25 95 PRO A N 1
ATOM 808 C CA . PRO A 1 95 ? 17.995 -4.402 -17.217 1.00 95.25 95 PRO A CA 1
ATOM 809 C C . PRO A 1 95 ? 18.158 -3.041 -16.524 1.00 95.25 95 PRO A C 1
ATOM 811 O O . PRO A 1 95 ? 18.719 -3.009 -15.433 1.00 95.25 95 PRO A O 1
ATOM 814 N N . LYS A 1 96 ? 17.708 -1.925 -17.125 1.00 96.50 96 LYS A N 1
ATOM 815 C CA . LYS A 1 96 ? 17.922 -0.571 -16.559 1.00 96.50 96 LYS A CA 1
ATOM 816 C C . LYS A 1 96 ? 16.701 0.352 -16.530 1.00 96.50 96 LYS A C 1
ATOM 818 O O . LYS A 1 96 ? 16.807 1.485 -16.078 1.00 96.50 96 LYS A O 1
ATOM 823 N N . THR A 1 97 ? 15.539 -0.093 -17.001 1.00 97.50 97 THR A N 1
ATOM 824 C CA . THR A 1 97 ? 14.336 0.752 -16.973 1.00 97.50 97 THR A CA 1
ATOM 825 C C . THR A 1 97 ? 13.858 1.010 -15.542 1.00 97.50 97 THR A C 1
ATOM 827 O O . THR A 1 97 ? 13.872 0.111 -14.703 1.00 97.50 97 THR A O 1
ATOM 830 N N . ASN A 1 98 ? 13.325 2.202 -15.266 1.00 97.12 98 ASN A N 1
ATOM 831 C CA . ASN A 1 98 ? 12.715 2.498 -13.964 1.00 97.12 98 ASN A CA 1
ATOM 832 C C . ASN A 1 98 ? 11.471 1.639 -13.673 1.00 97.12 98 ASN A C 1
ATOM 834 O O . ASN A 1 98 ? 11.086 1.504 -12.512 1.00 97.12 98 ASN A O 1
ATOM 838 N N . TRP A 1 99 ? 10.865 1.000 -14.687 1.00 97.88 99 TRP A N 1
ATOM 839 C CA . TRP A 1 99 ? 9.751 0.064 -14.479 1.00 97.88 99 TRP A CA 1
ATOM 840 C C . TRP A 1 99 ? 10.137 -1.152 -13.621 1.00 97.88 99 TRP A C 1
ATOM 842 O O . TRP A 1 99 ? 9.286 -1.781 -12.985 1.00 97.88 99 TRP A O 1
ATOM 852 N N . ARG A 1 100 ? 11.441 -1.443 -13.511 1.00 98.38 100 ARG A N 1
ATOM 853 C CA . ARG A 1 100 ? 11.983 -2.471 -12.614 1.00 98.38 100 ARG A CA 1
ATOM 854 C C . ARG A 1 100 ? 11.566 -2.257 -11.164 1.00 98.38 100 ARG A C 1
ATOM 856 O O . ARG A 1 100 ? 11.360 -3.235 -10.451 1.00 98.38 100 ARG A O 1
ATOM 863 N N . ARG A 1 101 ? 11.333 -1.011 -10.738 1.00 97.81 101 ARG A N 1
ATOM 864 C CA . ARG A 1 101 ? 10.764 -0.711 -9.420 1.00 97.81 101 ARG A CA 1
ATOM 865 C C . ARG A 1 101 ? 9.441 -1.443 -9.187 1.00 97.81 101 ARG A C 1
ATOM 867 O O . ARG A 1 101 ? 9.265 -2.070 -8.147 1.00 97.81 101 ARG A O 1
ATOM 874 N N . THR A 1 102 ? 8.514 -1.397 -10.143 1.00 97.94 102 THR A N 1
ATOM 875 C CA . THR A 1 102 ? 7.215 -2.092 -10.065 1.00 97.94 102 THR A CA 1
ATOM 876 C C . THR A 1 102 ? 7.392 -3.610 -10.099 1.00 97.94 102 THR A C 1
ATOM 878 O O . THR A 1 102 ? 6.727 -4.339 -9.354 1.00 97.94 102 THR A O 1
ATOM 881 N N . MET A 1 103 ? 8.341 -4.093 -10.909 1.00 98.62 103 MET A N 1
ATOM 882 C CA . MET A 1 103 ? 8.697 -5.513 -10.963 1.00 98.62 103 MET A CA 1
ATOM 883 C C . MET A 1 103 ? 9.203 -6.016 -9.605 1.00 98.62 103 MET A C 1
ATOM 885 O O . MET A 1 103 ? 8.717 -7.038 -9.121 1.00 98.62 103 MET A O 1
ATOM 889 N N . TYR A 1 104 ? 10.107 -5.286 -8.943 1.00 98.75 104 TYR A N 1
ATOM 890 C CA . TYR A 1 104 ? 10.607 -5.653 -7.616 1.00 98.75 104 TYR A CA 1
ATOM 891 C C . TYR A 1 104 ? 9.515 -5.651 -6.553 1.00 98.75 104 TYR A C 1
ATOM 893 O O . TYR A 1 104 ? 9.455 -6.596 -5.767 1.00 98.75 104 TYR A O 1
ATOM 901 N N . GLN A 1 105 ? 8.636 -4.644 -6.534 1.00 98.31 105 GLN A N 1
ATOM 902 C CA . GLN A 1 105 ? 7.497 -4.611 -5.607 1.00 98.31 105 GLN A CA 1
ATOM 903 C C . GLN A 1 105 ? 6.630 -5.873 -5.756 1.00 98.31 105 GLN A C 1
ATOM 905 O O . GLN A 1 105 ? 6.360 -6.572 -4.777 1.00 98.31 105 GLN A O 1
ATOM 910 N N . SER A 1 106 ? 6.281 -6.216 -6.997 1.00 98.31 106 SER A N 1
ATOM 911 C CA . SER A 1 106 ? 5.445 -7.379 -7.327 1.00 98.31 106 SER A CA 1
ATOM 912 C C . SER A 1 106 ? 6.138 -8.713 -7.026 1.00 98.31 106 SER A C 1
ATOM 914 O O . SER A 1 106 ? 5.511 -9.657 -6.530 1.00 98.31 106 SER A O 1
ATOM 916 N N . LEU A 1 107 ? 7.446 -8.794 -7.289 1.00 98.62 107 LEU A N 1
ATOM 917 C CA . LEU A 1 107 ? 8.266 -9.965 -6.993 1.00 98.62 107 LEU A CA 1
ATOM 918 C C . LEU A 1 107 ? 8.397 -10.182 -5.484 1.00 98.62 107 LEU A C 1
ATOM 920 O O . LEU A 1 107 ? 8.205 -11.302 -5.012 1.00 98.62 107 LEU A O 1
ATOM 924 N N . CYS A 1 108 ? 8.676 -9.122 -4.720 1.00 98.25 108 CYS A N 1
ATOM 925 C CA . CYS A 1 108 ? 8.783 -9.194 -3.264 1.00 98.25 108 CYS A CA 1
ATOM 926 C C . CYS A 1 108 ? 7.460 -9.638 -2.632 1.00 98.25 108 CYS A C 1
ATOM 928 O O . CYS A 1 108 ? 7.477 -10.529 -1.785 1.00 98.25 108 CYS A O 1
ATOM 930 N N . TYR A 1 109 ? 6.328 -9.089 -3.089 1.00 97.31 109 TYR A N 1
ATOM 931 C CA . TYR A 1 109 ? 5.002 -9.534 -2.656 1.00 97.31 109 TYR A CA 1
ATOM 932 C C . TYR A 1 109 ? 4.798 -11.034 -2.900 1.00 97.31 109 TYR A C 1
ATOM 934 O O . TYR A 1 109 ? 4.509 -11.777 -1.964 1.00 97.31 109 TYR A O 1
ATOM 942 N N . SER A 1 110 ? 5.023 -11.494 -4.135 1.00 98.06 110 SER A N 1
ATOM 943 C CA . SER A 1 110 ? 4.792 -12.895 -4.518 1.00 98.06 110 SER A CA 1
ATOM 944 C C . SER A 1 110 ? 5.701 -13.851 -3.730 1.00 98.06 110 SER A C 1
ATOM 946 O O . SER A 1 110 ? 5.269 -14.900 -3.258 1.00 98.06 110 SER A O 1
ATOM 948 N N . LEU A 1 111 ? 6.972 -13.484 -3.528 1.00 98.00 111 LEU A N 1
ATOM 949 C CA . LEU A 1 111 ? 7.916 -14.277 -2.734 1.00 98.00 111 LEU A CA 1
ATOM 950 C C . LEU A 1 111 ? 7.541 -14.323 -1.249 1.00 98.00 111 LEU A C 1
ATOM 952 O O . LEU A 1 111 ? 7.724 -15.367 -0.616 1.00 98.00 111 LEU A O 1
ATOM 956 N N . TYR A 1 112 ? 7.048 -13.211 -0.699 1.00 96.62 112 TYR A N 1
ATOM 957 C CA . TYR A 1 112 ? 6.564 -13.137 0.676 1.00 96.62 112 TYR A CA 1
ATOM 958 C C . TYR A 1 112 ? 5.346 -14.038 0.883 1.00 96.62 112 TYR A C 1
ATOM 960 O O . TYR A 1 112 ? 5.369 -14.875 1.786 1.00 96.62 112 TYR A O 1
ATOM 968 N N . ASP A 1 113 ? 4.339 -13.926 0.014 1.00 95.19 113 ASP A N 1
ATOM 969 C CA . ASP A 1 113 ? 3.097 -14.704 0.094 1.00 95.19 113 ASP A CA 1
ATOM 970 C C . ASP A 1 113 ? 3.359 -16.216 -0.023 1.00 95.19 113 ASP A C 1
ATOM 972 O O . ASP A 1 113 ? 2.882 -17.019 0.777 1.00 95.19 113 ASP A O 1
ATOM 976 N N . MET A 1 114 ? 4.269 -16.608 -0.922 1.00 96.81 114 MET A N 1
ATOM 977 C CA . MET A 1 114 ? 4.722 -17.996 -1.070 1.00 96.81 114 MET A CA 1
ATOM 978 C C . MET A 1 114 ? 5.657 -18.490 0.054 1.00 96.81 114 MET A C 1
ATOM 980 O O . MET A 1 114 ? 6.147 -19.625 -0.007 1.00 96.81 114 MET A O 1
ATOM 984 N N . GLY A 1 115 ? 6.011 -17.643 1.026 1.00 95.81 115 GLY A N 1
ATOM 985 C CA . GLY A 1 115 ? 6.935 -17.979 2.113 1.00 95.81 115 GLY A CA 1
ATOM 986 C C . GLY A 1 115 ? 8.379 -18.258 1.666 1.00 95.81 115 GLY A C 1
ATOM 987 O O . GLY A 1 115 ? 9.128 -18.938 2.373 1.00 95.81 115 GLY A O 1
ATOM 988 N N . LYS A 1 116 ? 8.815 -17.759 0.500 1.00 96.44 116 LYS A N 1
ATOM 989 C CA . LYS A 1 116 ? 10.165 -17.976 -0.063 1.00 96.44 116 LYS A CA 1
ATOM 990 C C . LYS A 1 116 ? 11.197 -17.018 0.546 1.00 96.44 116 LYS A C 1
ATOM 992 O O . LYS A 1 116 ? 11.779 -16.184 -0.144 1.00 96.44 116 LYS A O 1
ATOM 997 N N . ARG A 1 117 ? 11.445 -17.172 1.850 1.00 94.81 117 ARG A N 1
ATOM 998 C CA . ARG A 1 117 ? 12.233 -16.248 2.694 1.00 94.81 117 ARG A CA 1
ATOM 999 C C . ARG A 1 117 ? 13.632 -15.924 2.159 1.00 94.81 117 ARG A C 1
ATOM 1001 O O . ARG A 1 117 ? 13.983 -14.751 2.102 1.00 94.81 117 ARG A O 1
ATOM 1008 N N . ASP A 1 118 ? 14.416 -16.917 1.742 1.00 95.06 118 ASP A N 1
ATOM 1009 C CA . ASP A 1 118 ? 15.798 -16.671 1.290 1.00 95.06 118 ASP A CA 1
ATOM 1010 C C . ASP A 1 118 ? 15.841 -15.899 -0.030 1.00 95.06 118 ASP A C 1
ATOM 1012 O O . ASP A 1 118 ? 16.582 -14.925 -0.164 1.00 95.06 118 ASP A O 1
ATOM 1016 N N . LYS A 1 119 ? 14.972 -16.276 -0.977 1.00 97.12 119 LYS A N 1
ATOM 1017 C CA . LYS A 1 119 ? 14.809 -15.554 -2.245 1.00 97.12 119 LYS A CA 1
ATOM 1018 C C . LYS A 1 119 ? 14.282 -14.140 -2.024 1.00 97.12 119 LYS A C 1
ATOM 1020 O O . LYS A 1 119 ? 14.710 -13.215 -2.705 1.00 97.12 119 LYS A O 1
ATOM 1025 N N . LEU A 1 120 ? 13.368 -13.956 -1.073 1.00 97.44 120 LEU A N 1
ATOM 1026 C CA . LEU A 1 120 ? 12.877 -12.634 -0.698 1.00 97.44 120 LEU A CA 1
ATOM 1027 C C . LEU A 1 120 ? 14.017 -11.764 -0.154 1.00 97.44 120 LEU A C 1
ATOM 1029 O O . LEU A 1 120 ? 14.192 -10.643 -0.618 1.00 97.44 120 LEU A O 1
ATOM 1033 N N . LYS A 1 121 ? 14.833 -12.285 0.772 1.00 96.31 121 LYS A N 1
ATOM 1034 C CA . LYS A 1 121 ? 15.982 -11.556 1.333 1.00 96.31 121 LYS A CA 1
ATOM 1035 C C . LYS A 1 121 ? 16.966 -11.111 0.248 1.00 96.31 121 LYS A C 1
ATOM 1037 O O . LYS A 1 121 ? 17.344 -9.940 0.237 1.00 96.31 121 LYS A O 1
ATOM 1042 N N . SER A 1 122 ? 17.347 -12.001 -0.673 1.00 97.38 122 SER A N 1
ATOM 1043 C CA . SER A 1 122 ? 18.248 -11.637 -1.777 1.00 97.38 122 SER A CA 1
ATOM 1044 C C . SER A 1 122 ? 17.613 -10.628 -2.737 1.00 97.38 122 SER A C 1
ATOM 1046 O O . SER A 1 122 ? 18.268 -9.668 -3.136 1.00 97.38 122 SER A O 1
ATOM 1048 N N . THR A 1 123 ? 16.320 -10.773 -3.037 1.00 98.44 123 THR A N 1
ATOM 1049 C CA . THR A 1 123 ? 15.580 -9.828 -3.890 1.00 98.44 123 THR A CA 1
ATOM 1050 C C . THR A 1 123 ? 15.508 -8.436 -3.263 1.00 98.44 123 THR A C 1
ATOM 1052 O O . THR A 1 123 ? 15.736 -7.449 -3.953 1.00 98.44 123 THR A O 1
ATOM 1055 N N . LEU A 1 124 ? 15.261 -8.335 -1.954 1.00 98.00 124 LEU A N 1
ATOM 1056 C CA . LEU A 1 124 ? 15.238 -7.055 -1.238 1.00 98.00 124 LEU A CA 1
ATOM 1057 C C . LEU A 1 124 ? 16.610 -6.369 -1.230 1.00 98.00 124 LEU A C 1
ATOM 1059 O O . LEU A 1 124 ? 16.682 -5.147 -1.334 1.00 98.00 124 LEU A O 1
ATOM 1063 N N . ILE A 1 125 ? 17.701 -7.136 -1.125 1.00 97.94 125 ILE A N 1
ATOM 1064 C CA . ILE A 1 125 ? 19.063 -6.597 -1.261 1.00 97.94 125 ILE A CA 1
ATOM 1065 C C . ILE A 1 125 ? 19.263 -6.022 -2.667 1.00 97.94 125 ILE A C 1
ATOM 1067 O O . ILE A 1 125 ? 19.677 -4.872 -2.792 1.00 97.94 125 ILE A O 1
ATOM 1071 N N . ASN A 1 126 ? 18.914 -6.783 -3.709 1.00 98.38 126 ASN A N 1
ATOM 1072 C CA . ASN A 1 126 ? 19.026 -6.323 -5.095 1.00 98.38 126 ASN A CA 1
ATOM 1073 C C . ASN A 1 126 ? 18.193 -5.059 -5.338 1.00 98.38 126 ASN A C 1
ATOM 1075 O O . ASN A 1 126 ? 18.698 -4.101 -5.917 1.00 98.38 126 ASN A O 1
ATOM 1079 N N . PHE A 1 127 ? 16.964 -5.018 -4.817 1.00 98.44 127 PHE A N 1
ATOM 1080 C CA . PHE A 1 127 ? 16.085 -3.865 -4.966 1.00 98.44 127 PHE A CA 1
ATOM 1081 C C . PHE A 1 127 ? 16.689 -2.598 -4.338 1.00 98.44 127 PHE A C 1
ATOM 1083 O O . PHE A 1 127 ? 16.722 -1.550 -4.978 1.00 98.44 127 PHE A O 1
ATOM 1090 N N . ARG A 1 128 ? 17.245 -2.692 -3.121 1.00 98.00 128 ARG A N 1
ATOM 1091 C CA . ARG A 1 128 ? 17.919 -1.556 -2.463 1.00 98.00 128 ARG A CA 1
ATOM 1092 C C . ARG A 1 128 ? 19.219 -1.139 -3.147 1.00 98.00 128 ARG A C 1
ATOM 1094 O O . ARG A 1 128 ? 19.560 0.036 -3.097 1.00 98.00 128 ARG A O 1
ATOM 1101 N N . ASN A 1 129 ? 19.953 -2.076 -3.743 1.00 98.12 129 ASN A N 1
ATOM 1102 C CA . ASN A 1 129 ? 21.176 -1.756 -4.483 1.00 98.12 129 ASN A CA 1
ATOM 1103 C C . ASN A 1 129 ? 20.868 -0.998 -5.775 1.00 98.12 129 ASN A C 1
ATOM 1105 O O . ASN A 1 129 ? 21.628 -0.118 -6.166 1.00 98.12 129 ASN A O 1
ATOM 1109 N N . GLU A 1 130 ? 19.764 -1.348 -6.430 1.00 97.44 130 GLU A N 1
ATOM 1110 C CA . GLU A 1 130 ? 19.355 -0.725 -7.683 1.00 97.44 130 GLU A CA 1
ATOM 1111 C C . GLU A 1 130 ? 18.638 0.616 -7.468 1.00 97.44 130 GLU A C 1
ATOM 1113 O O . GLU A 1 130 ? 18.832 1.547 -8.244 1.00 97.44 130 GLU A O 1
ATOM 1118 N N . PHE A 1 131 ? 17.880 0.744 -6.374 1.00 97.06 131 PHE A N 1
ATOM 1119 C CA . PHE A 1 131 ? 17.162 1.965 -5.998 1.00 97.06 131 PHE A CA 1
ATOM 1120 C C . PHE A 1 131 ? 17.588 2.466 -4.599 1.00 97.06 131 PHE A C 1
ATOM 1122 O O . PHE A 1 131 ? 16.788 2.458 -3.658 1.00 97.06 131 PHE A O 1
ATOM 1129 N N . PRO A 1 132 ? 18.850 2.907 -4.418 1.00 96.62 132 PRO A N 1
ATOM 1130 C CA . PRO A 1 132 ? 19.417 3.232 -3.101 1.00 96.62 132 PRO A CA 1
ATOM 1131 C C . PRO A 1 132 ? 18.851 4.502 -2.449 1.00 96.62 132 PRO A C 1
ATOM 1133 O O . PRO A 1 132 ? 18.978 4.658 -1.225 1.00 96.62 132 PRO A O 1
ATOM 1136 N N . ASP A 1 133 ? 18.227 5.363 -3.254 1.00 95.38 133 ASP A N 1
ATOM 1137 C CA . ASP A 1 133 ? 17.622 6.642 -2.861 1.00 95.38 133 ASP A CA 1
ATOM 1138 C C . ASP A 1 133 ? 16.084 6.616 -2.915 1.00 95.38 133 ASP A C 1
ATOM 1140 O O . ASP A 1 133 ? 15.426 7.623 -2.649 1.00 95.38 133 ASP A O 1
ATOM 1144 N N . ASP A 1 134 ? 15.492 5.463 -3.237 1.00 96.06 134 ASP A N 1
ATOM 1145 C CA . ASP A 1 134 ? 14.043 5.281 -3.265 1.00 96.06 134 ASP A CA 1
ATOM 1146 C C . ASP A 1 134 ? 13.550 4.740 -1.924 1.00 96.06 134 ASP A C 1
ATOM 1148 O O . ASP A 1 134 ? 13.976 3.677 -1.461 1.00 96.06 134 ASP A O 1
ATOM 1152 N N . TYR A 1 135 ? 12.616 5.453 -1.297 1.00 97.62 135 TYR A N 1
ATOM 1153 C CA . TYR A 1 135 ? 12.081 5.050 -0.002 1.00 97.62 135 TYR A CA 1
ATOM 1154 C C . TYR A 1 135 ? 11.388 3.678 -0.054 1.00 97.62 135 TYR A C 1
ATOM 1156 O O . TYR A 1 135 ? 11.438 2.954 0.942 1.00 97.62 135 TYR A O 1
ATOM 1164 N N . ILE A 1 136 ? 10.780 3.287 -1.189 1.00 97.12 136 ILE A N 1
ATOM 1165 C CA . ILE A 1 136 ? 10.021 2.030 -1.301 1.00 97.12 136 ILE A CA 1
ATOM 1166 C C . ILE A 1 136 ? 10.922 0.819 -1.091 1.00 97.12 136 ILE A C 1
ATOM 1168 O O . ILE A 1 136 ? 10.515 -0.130 -0.417 1.00 97.12 136 ILE A O 1
ATOM 1172 N N . ALA A 1 137 ? 12.154 0.850 -1.601 1.00 97.50 137 ALA A N 1
ATOM 1173 C CA . ALA A 1 137 ? 13.077 -0.269 -1.453 1.00 97.50 137 ALA A CA 1
ATOM 1174 C C . ALA A 1 137 ? 13.380 -0.559 0.029 1.00 97.50 137 ALA A C 1
ATOM 1176 O O . ALA A 1 137 ? 13.439 -1.720 0.447 1.00 97.50 137 ALA A O 1
ATOM 1177 N N . PHE A 1 138 ? 13.505 0.487 0.851 1.00 98.00 138 PHE A N 1
ATOM 1178 C CA . PHE A 1 138 ? 13.736 0.370 2.294 1.00 98.00 138 PHE A CA 1
ATOM 1179 C C . PHE A 1 138 ? 12.442 0.098 3.068 1.00 98.00 138 PHE A C 1
ATOM 1181 O O . PHE A 1 138 ? 12.439 -0.753 3.955 1.00 98.00 138 PHE A O 1
ATOM 1188 N N . TYR A 1 139 ? 11.335 0.735 2.684 1.00 97.62 139 TYR A N 1
ATOM 1189 C CA . TYR A 1 139 ? 10.015 0.526 3.280 1.00 97.62 139 TYR A CA 1
ATOM 1190 C C . TYR A 1 139 ? 9.561 -0.935 3.165 1.00 97.62 139 TYR A C 1
ATOM 1192 O O . TYR A 1 139 ? 9.209 -1.560 4.164 1.00 97.62 139 TYR A O 1
ATOM 1200 N N . ILE A 1 140 ? 9.627 -1.509 1.959 1.00 96.94 140 ILE A N 1
ATOM 1201 C CA . ILE A 1 140 ? 9.262 -2.911 1.715 1.00 96.94 140 ILE A CA 1
ATOM 1202 C C . ILE A 1 140 ? 10.220 -3.854 2.444 1.00 96.94 140 ILE A C 1
ATOM 1204 O O . ILE A 1 140 ? 9.792 -4.878 2.979 1.00 96.94 140 ILE A O 1
ATOM 1208 N N . SER A 1 141 ? 11.507 -3.496 2.509 1.00 96.81 141 SER A N 1
ATOM 1209 C CA . SER A 1 141 ? 12.489 -4.263 3.277 1.00 96.81 141 SER A CA 1
ATOM 1210 C C . SER A 1 141 ? 12.138 -4.309 4.758 1.00 96.81 141 SER A C 1
ATOM 1212 O O . SER A 1 141 ? 12.141 -5.399 5.321 1.00 96.81 141 SER A O 1
ATOM 1214 N N . ALA A 1 142 ? 11.795 -3.173 5.372 1.00 95.88 142 ALA A N 1
ATOM 1215 C CA . ALA A 1 142 ? 11.329 -3.134 6.754 1.00 95.88 142 ALA A CA 1
ATOM 1216 C C . ALA A 1 142 ? 10.065 -3.993 6.910 1.00 95.88 142 ALA A C 1
ATOM 1218 O O . ALA A 1 142 ? 10.091 -4.993 7.620 1.00 95.88 142 ALA A O 1
ATOM 1219 N N . ARG A 1 143 ? 9.006 -3.702 6.140 1.00 94.31 143 ARG A N 1
ATOM 1220 C CA . ARG A 1 143 ? 7.694 -4.351 6.289 1.00 94.31 143 ARG A CA 1
ATOM 1221 C C . ARG A 1 143 ? 7.737 -5.875 6.151 1.00 94.31 143 ARG A C 1
ATOM 1223 O O . ARG A 1 143 ? 7.121 -6.578 6.951 1.00 94.31 143 ARG A O 1
ATOM 1230 N N . TYR A 1 144 ? 8.423 -6.409 5.140 1.00 94.31 144 TYR A N 1
ATOM 1231 C CA . TYR A 1 144 ? 8.458 -7.860 4.942 1.00 94.31 144 TYR A CA 1
ATOM 1232 C C . TYR A 1 144 ? 9.423 -8.574 5.879 1.00 94.31 144 TYR A C 1
ATOM 1234 O O . TYR A 1 144 ? 9.182 -9.736 6.219 1.00 94.31 144 TYR A O 1
ATOM 1242 N N . LEU A 1 145 ? 10.496 -7.912 6.313 1.00 91.94 145 LEU A N 1
ATOM 1243 C CA . LEU A 1 145 ? 11.455 -8.534 7.213 1.00 91.94 145 LEU A CA 1
ATOM 1244 C C . LEU A 1 145 ? 11.023 -8.465 8.683 1.00 91.94 145 LEU A C 1
ATOM 1246 O O . LEU A 1 145 ? 11.451 -9.350 9.416 1.00 91.94 145 LEU A O 1
ATOM 1250 N N . THR A 1 146 ? 10.127 -7.557 9.099 1.00 86.75 146 THR A N 1
ATOM 1251 C CA . THR A 1 146 ? 9.605 -7.492 10.485 1.00 86.75 146 THR A CA 1
ATOM 1252 C C . THR A 1 146 ? 9.090 -8.844 10.992 1.00 86.75 146 THR A C 1
ATOM 1254 O O . THR A 1 146 ? 9.325 -9.216 12.134 1.00 86.75 146 THR A O 1
ATOM 1257 N N . LYS A 1 147 ? 8.441 -9.646 10.135 1.00 75.88 147 LYS A N 1
ATOM 1258 C CA . LYS A 1 147 ? 7.899 -10.970 10.515 1.00 75.88 147 LYS A CA 1
ATOM 1259 C C . LYS A 1 147 ? 8.840 -12.151 10.241 1.00 75.88 147 LYS A C 1
ATOM 1261 O O . LYS A 1 147 ? 8.456 -13.300 10.451 1.00 75.88 147 LYS A O 1
ATOM 1266 N N . ILE A 1 148 ? 10.028 -11.901 9.689 1.00 81.38 148 ILE A N 1
ATOM 1267 C CA . ILE A 1 148 ? 10.940 -12.943 9.178 1.00 81.38 148 ILE A CA 1
ATOM 1268 C C . ILE A 1 148 ? 12.317 -12.872 9.839 1.00 81.38 148 ILE A C 1
ATOM 1270 O O . ILE A 1 148 ? 12.974 -13.903 9.996 1.00 81.38 148 ILE A O 1
ATOM 1274 N N . ASN A 1 149 ? 12.791 -11.670 10.148 1.00 73.88 149 ASN A N 1
ATOM 1275 C CA . ASN A 1 149 ? 14.128 -11.415 10.650 1.00 73.88 149 ASN A CA 1
ATOM 1276 C C . ASN A 1 149 ? 14.080 -11.060 12.136 1.00 73.88 149 ASN A C 1
ATOM 1278 O O . ASN A 1 149 ? 13.167 -10.382 12.585 1.00 73.88 149 ASN A O 1
ATOM 1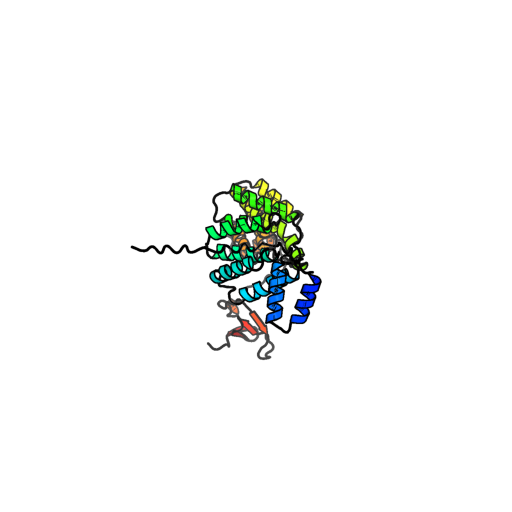282 N N . THR A 1 150 ? 15.080 -11.519 12.880 1.00 72.56 150 THR A N 1
ATOM 1283 C CA . THR A 1 150 ? 15.220 -11.268 14.319 1.00 72.56 150 THR A CA 1
ATOM 1284 C C . THR A 1 150 ? 16.179 -10.120 14.620 1.00 72.56 150 THR A C 1
ATOM 1286 O O . THR A 1 150 ? 16.294 -9.714 15.771 1.00 72.56 150 THR A O 1
ATOM 1289 N N . ASP A 1 151 ? 16.896 -9.613 13.612 1.00 85.88 151 ASP A N 1
ATOM 1290 C CA . ASP A 1 151 ? 17.766 -8.447 13.764 1.00 85.88 151 ASP A CA 1
ATOM 1291 C C . ASP A 1 151 ? 16.940 -7.157 13.747 1.00 85.88 151 ASP A C 1
ATOM 1293 O O . ASP A 1 151 ? 16.709 -6.540 12.705 1.00 85.88 151 ASP A O 1
ATOM 1297 N N . ILE A 1 152 ? 16.478 -6.790 14.936 1.00 83.94 152 ILE A N 1
ATOM 1298 C CA . ILE A 1 152 ? 15.660 -5.611 15.201 1.00 83.94 152 ILE A CA 1
ATOM 1299 C C . ILE A 1 152 ? 16.378 -4.321 14.780 1.00 83.94 152 ILE A C 1
ATOM 1301 O O . ILE A 1 152 ? 15.775 -3.468 14.134 1.00 83.94 152 ILE A O 1
ATOM 1305 N N . GLN A 1 153 ? 17.675 -4.183 15.071 1.00 89.31 153 GLN A N 1
ATOM 1306 C CA . GLN A 1 153 ? 18.423 -2.959 14.753 1.00 89.31 153 GLN A CA 1
ATOM 1307 C C . GLN A 1 153 ? 18.512 -2.736 13.243 1.00 89.31 153 GLN A C 1
ATOM 1309 O O . GLN A 1 153 ? 18.340 -1.614 12.756 1.00 89.31 153 GLN A O 1
ATOM 1314 N N . LEU A 1 154 ? 18.721 -3.813 12.483 1.00 91.19 154 LEU A N 1
ATOM 1315 C CA . LEU A 1 154 ? 18.706 -3.750 11.028 1.00 91.19 154 LEU A CA 1
ATOM 1316 C C . LEU A 1 154 ? 17.330 -3.321 10.494 1.00 91.19 154 LEU A C 1
ATOM 1318 O O . LEU A 1 154 ? 17.265 -2.479 9.595 1.00 91.19 154 LEU A O 1
ATOM 1322 N N . LEU A 1 155 ? 16.240 -3.859 11.047 1.00 91.62 155 LEU A N 1
ATOM 1323 C CA . LEU A 1 155 ? 14.872 -3.499 10.655 1.00 91.62 155 LEU A CA 1
ATOM 1324 C C . LEU A 1 155 ? 14.567 -2.023 10.926 1.00 91.62 155 LEU A C 1
ATOM 1326 O O . LEU A 1 155 ? 14.111 -1.323 10.015 1.00 91.62 155 LEU A O 1
ATOM 1330 N N . THR A 1 156 ? 14.888 -1.538 12.129 1.00 94.81 156 THR A N 1
ATOM 1331 C CA . THR A 1 156 ? 14.750 -0.124 12.496 1.00 94.81 156 THR A CA 1
ATOM 1332 C C . THR A 1 156 ? 15.548 0.759 11.538 1.00 94.81 156 THR A C 1
ATOM 1334 O O . THR A 1 156 ? 14.999 1.721 11.009 1.00 94.81 156 THR A O 1
ATOM 1337 N N . SER A 1 157 ? 16.787 0.385 11.189 1.00 96.12 157 SER A N 1
ATOM 1338 C CA . SER A 1 157 ? 17.612 1.169 10.255 1.00 96.12 157 SER A CA 1
ATOM 1339 C C . SER A 1 157 ? 16.993 1.299 8.853 1.00 96.12 157 SER A C 1
ATOM 1341 O O . SER A 1 157 ? 17.102 2.347 8.208 1.00 96.12 157 SER A O 1
ATOM 1343 N N . PHE A 1 158 ? 16.302 0.258 8.368 1.00 97.25 158 PHE A N 1
ATOM 1344 C CA . PHE A 1 158 ? 15.575 0.329 7.102 1.00 97.25 158 PHE A CA 1
ATOM 1345 C C . PHE A 1 158 ? 14.347 1.232 7.209 1.00 97.25 158 PHE A C 1
ATOM 1347 O O . PHE A 1 158 ? 14.121 2.035 6.303 1.00 97.25 158 PHE A O 1
ATOM 1354 N N . ALA A 1 159 ? 13.585 1.142 8.301 1.00 97.62 159 ALA A N 1
ATOM 1355 C CA . ALA A 1 159 ? 12.427 2.001 8.530 1.00 97.62 159 ALA A CA 1
ATOM 1356 C C . ALA A 1 159 ? 12.830 3.485 8.658 1.00 97.62 159 ALA A C 1
ATOM 1358 O O . ALA A 1 159 ? 12.230 4.339 8.006 1.00 97.62 159 ALA A O 1
ATOM 1359 N N . GLU A 1 160 ? 13.905 3.788 9.392 1.00 97.81 160 GLU A N 1
ATOM 1360 C CA . GLU A 1 160 ? 14.470 5.138 9.523 1.00 97.81 160 GLU A CA 1
ATOM 1361 C C . GLU A 1 160 ? 14.924 5.695 8.173 1.00 97.81 160 GLU A C 1
ATOM 1363 O O . GLU A 1 160 ? 14.587 6.826 7.804 1.00 97.81 160 GLU A O 1
ATOM 1368 N N . LYS A 1 161 ? 15.659 4.890 7.392 1.00 97.81 161 LYS A N 1
ATOM 1369 C CA . LYS A 1 161 ? 16.104 5.305 6.059 1.00 97.81 161 LYS A CA 1
ATOM 1370 C C . LYS A 1 161 ? 14.919 5.529 5.117 1.00 97.81 161 LYS A C 1
ATOM 1372 O O . LYS A 1 161 ? 14.918 6.527 4.397 1.00 97.81 161 LYS A O 1
ATOM 1377 N N . ALA A 1 162 ? 13.909 4.658 5.141 1.00 98.25 162 ALA A N 1
ATOM 1378 C CA . ALA A 1 162 ? 12.689 4.833 4.357 1.00 98.25 162 ALA A CA 1
ATOM 1379 C C . ALA A 1 162 ? 11.970 6.136 4.731 1.00 98.25 162 ALA A C 1
ATOM 1381 O O . ALA A 1 162 ? 11.648 6.932 3.849 1.00 98.25 162 ALA A O 1
ATOM 1382 N N . HIS A 1 163 ? 11.779 6.392 6.027 1.00 98.06 163 HIS A N 1
ATOM 1383 C CA . HIS A 1 163 ? 11.103 7.597 6.498 1.00 98.06 163 HIS A CA 1
ATOM 1384 C C . HIS A 1 163 ? 11.847 8.868 6.089 1.00 98.06 163 HIS A C 1
ATOM 1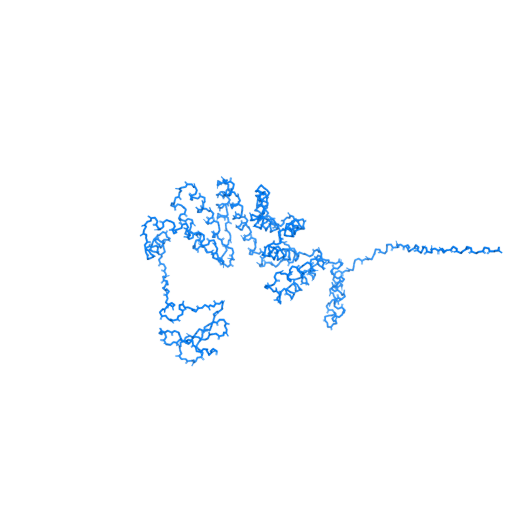386 O O . HIS A 1 163 ? 11.263 9.765 5.481 1.00 98.06 163 HIS A O 1
ATOM 1392 N N . LYS A 1 164 ? 13.169 8.903 6.278 1.00 97.31 164 LYS A N 1
ATOM 1393 C CA . LYS A 1 164 ? 14.008 10.025 5.837 1.00 97.31 164 LYS A CA 1
ATOM 1394 C C . LYS A 1 164 ? 13.924 10.277 4.327 1.00 97.31 164 LYS A C 1
ATOM 1396 O O . LYS A 1 164 ? 13.855 11.433 3.906 1.00 97.31 164 LYS A O 1
ATOM 1401 N N . LEU A 1 165 ? 13.962 9.221 3.510 1.00 97.56 165 LEU A N 1
ATOM 1402 C CA . LEU A 1 165 ? 13.885 9.336 2.049 1.00 97.56 165 LEU A CA 1
ATOM 1403 C C . LEU A 1 165 ? 12.494 9.767 1.571 1.00 97.56 165 LEU A C 1
ATOM 1405 O O . LEU A 1 165 ? 12.401 10.485 0.580 1.00 97.56 165 LEU A O 1
ATOM 1409 N N . SER A 1 166 ? 11.428 9.406 2.289 1.00 97.06 166 SER A N 1
ATOM 1410 C CA . SER A 1 166 ? 10.045 9.704 1.887 1.00 97.06 166 SER A CA 1
ATOM 1411 C C . SER A 1 166 ? 9.740 11.200 1.718 1.00 97.06 166 SER A C 1
ATOM 1413 O O . SER A 1 166 ? 8.875 11.560 0.926 1.00 97.06 166 SER A O 1
ATOM 1415 N N . TYR A 1 167 ? 10.506 12.080 2.374 1.00 94.25 167 TYR A N 1
ATOM 1416 C CA . TYR A 1 167 ? 10.392 13.537 2.224 1.00 94.25 167 TYR A CA 1
ATOM 1417 C C . TYR A 1 167 ? 11.249 14.126 1.093 1.00 94.25 167 TYR A C 1
ATOM 1419 O O . TYR A 1 167 ? 11.055 15.281 0.715 1.00 94.25 167 TYR A O 1
ATOM 1427 N N . LYS A 1 168 ? 12.249 13.386 0.596 1.00 89.44 168 LYS A N 1
ATOM 1428 C CA . LYS A 1 168 ? 13.323 13.924 -0.267 1.00 89.44 168 LYS A CA 1
ATOM 1429 C C . LYS A 1 168 ? 13.545 13.143 -1.563 1.00 89.44 168 LYS A C 1
ATOM 1431 O O . LYS A 1 168 ? 14.401 13.529 -2.356 1.00 89.44 168 LYS A O 1
ATOM 1436 N N . TYR A 1 169 ? 12.813 12.057 -1.783 1.00 88.69 169 TYR A N 1
ATOM 1437 C CA . TYR A 1 169 ? 12.956 11.242 -2.983 1.00 88.69 169 TYR A CA 1
ATOM 1438 C C . TYR A 1 169 ? 12.407 11.952 -4.229 1.00 88.69 169 TYR A C 1
ATOM 1440 O O . TYR A 1 169 ? 11.450 12.726 -4.174 1.00 88.69 169 TYR A O 1
ATOM 1448 N N . SER A 1 170 ? 13.068 11.714 -5.361 1.00 90.00 170 SER A N 1
ATOM 1449 C CA . SER A 1 170 ? 12.723 12.329 -6.644 1.00 90.00 170 SER A CA 1
ATOM 1450 C C . SER A 1 170 ? 11.816 11.419 -7.459 1.00 90.00 170 SER A C 1
ATOM 1452 O O . SER A 1 170 ? 11.954 10.196 -7.415 1.00 90.00 170 SER A O 1
ATOM 1454 N N . LYS A 1 171 ? 10.934 12.022 -8.262 1.00 94.38 171 LYS A N 1
ATOM 1455 C CA . LYS A 1 171 ? 10.132 11.282 -9.233 1.00 94.38 171 LYS A CA 1
ATOM 1456 C C . LYS A 1 171 ? 11.051 10.557 -10.214 1.00 94.38 171 LYS A C 1
ATOM 1458 O O . LYS A 1 171 ? 11.935 11.173 -10.812 1.00 94.38 171 LYS A O 1
ATOM 1463 N N . LEU A 1 172 ? 10.820 9.264 -10.410 1.00 93.88 172 LEU A N 1
ATOM 1464 C CA . LEU A 1 172 ? 11.554 8.487 -11.403 1.00 93.88 172 LEU A CA 1
ATOM 1465 C C . LEU A 1 172 ? 11.193 8.937 -12.821 1.00 93.88 172 LEU A C 1
ATOM 1467 O O . LEU A 1 172 ? 10.058 9.331 -13.096 1.00 93.88 172 LEU A O 1
ATOM 1471 N N . LYS A 1 173 ? 12.160 8.868 -13.744 1.00 95.00 173 LYS A N 1
ATOM 1472 C CA . LYS A 1 173 ? 11.906 9.189 -15.157 1.00 95.00 173 LYS A CA 1
ATOM 1473 C C . LYS A 1 173 ? 10.782 8.299 -15.692 1.00 95.00 173 LYS A C 1
ATOM 1475 O O . LYS A 1 173 ? 10.801 7.095 -15.429 1.00 95.00 173 LYS A O 1
ATOM 1480 N N . PHE A 1 174 ? 9.858 8.917 -16.429 1.00 96.06 174 PHE A N 1
ATOM 1481 C CA . PHE A 1 174 ? 8.664 8.313 -17.044 1.00 96.06 174 PHE A CA 1
ATOM 1482 C C . PHE A 1 174 ? 7.606 7.789 -16.064 1.00 96.06 174 PHE A C 1
ATOM 1484 O O . PHE A 1 174 ? 6.596 7.242 -16.492 1.00 96.06 174 PHE A O 1
ATOM 1491 N N . TYR A 1 175 ? 7.792 7.986 -14.754 1.00 94.75 175 TYR A N 1
ATOM 1492 C CA . TYR A 1 175 ? 6.744 7.676 -13.788 1.00 94.75 175 TYR A CA 1
ATOM 1493 C C . TYR A 1 175 ? 5.558 8.644 -13.967 1.00 94.75 175 TYR A C 1
ATOM 1495 O O . TYR A 1 175 ? 5.803 9.859 -14.034 1.00 94.75 175 TYR A O 1
ATOM 1503 N N . PRO A 1 176 ? 4.306 8.147 -14.045 1.00 94.69 176 PRO A N 1
ATOM 1504 C CA . PRO A 1 176 ? 3.132 8.990 -14.274 1.00 94.69 176 PRO A CA 1
ATOM 1505 C C . PRO A 1 176 ? 2.981 10.090 -13.217 1.00 94.69 176 PRO A C 1
ATOM 1507 O O . PRO A 1 176 ? 3.174 9.844 -12.024 1.00 94.69 176 PRO A O 1
ATOM 1510 N N . GLU A 1 177 ? 2.621 11.303 -13.644 1.00 94.94 177 GLU A N 1
ATOM 1511 C CA . GLU A 1 177 ? 2.531 12.475 -12.757 1.00 94.94 177 GLU A CA 1
ATOM 1512 C C . GLU A 1 177 ? 1.432 12.326 -11.702 1.00 94.94 177 GLU A C 1
ATOM 1514 O O . GLU A 1 177 ? 1.621 12.691 -10.541 1.00 94.94 177 GLU A O 1
ATOM 1519 N N . GLU A 1 178 ? 0.291 11.754 -12.078 1.00 93.25 178 GLU A N 1
ATOM 1520 C CA . GLU A 1 178 ? -0.847 11.565 -11.183 1.00 93.25 178 GLU A CA 1
ATOM 1521 C C . GLU A 1 178 ? -0.508 10.545 -10.094 1.00 93.25 178 GLU A C 1
ATOM 1523 O O . GLU A 1 178 ? -0.750 10.785 -8.911 1.00 93.25 178 GLU A O 1
ATOM 1528 N N . GLN A 1 179 ? 0.132 9.434 -10.478 1.00 92.94 179 GLN A N 1
ATOM 1529 C CA . GLN A 1 179 ? 0.603 8.422 -9.529 1.00 92.94 179 GLN A CA 1
ATOM 1530 C C . GLN A 1 179 ? 1.670 8.997 -8.599 1.00 92.94 179 GLN A C 1
ATOM 1532 O O . GLN A 1 179 ? 1.630 8.766 -7.391 1.00 92.94 179 GLN A O 1
ATOM 1537 N N . TRP A 1 180 ? 2.589 9.798 -9.143 1.00 94.81 180 TRP A N 1
ATOM 1538 C CA . TRP A 1 180 ? 3.589 10.502 -8.352 1.00 94.81 180 TRP A CA 1
ATOM 1539 C C . TRP A 1 180 ? 2.965 11.437 -7.314 1.00 94.81 180 TRP A C 1
ATOM 1541 O O . TRP A 1 180 ? 3.392 11.451 -6.159 1.00 94.81 180 TRP A O 1
ATOM 1551 N N . ALA A 1 181 ? 1.946 12.206 -7.701 1.00 93.06 181 ALA A N 1
ATOM 1552 C CA . ALA A 1 181 ? 1.281 13.144 -6.807 1.00 93.06 181 ALA A CA 1
ATOM 1553 C C . ALA A 1 181 ? 0.630 12.436 -5.607 1.00 93.06 181 ALA A C 1
ATOM 1555 O O . ALA A 1 181 ? 0.747 12.938 -4.487 1.00 93.06 181 ALA A O 1
ATOM 1556 N N . LEU A 1 182 ? -0.012 11.281 -5.828 1.00 93.50 182 LEU A N 1
ATOM 1557 C CA . LEU A 1 182 ? -0.577 10.436 -4.766 1.00 93.50 182 LEU A CA 1
ATOM 1558 C C . LEU A 1 182 ? 0.531 9.839 -3.882 1.00 93.50 182 LEU A C 1
ATOM 1560 O O . LEU A 1 182 ? 0.505 9.947 -2.653 1.00 93.50 182 LEU A O 1
ATOM 1564 N N . GLU A 1 183 ? 1.554 9.246 -4.505 1.00 94.81 183 GLU A N 1
ATOM 1565 C CA . GLU A 1 183 ? 2.645 8.574 -3.795 1.00 94.81 183 GLU A CA 1
ATOM 1566 C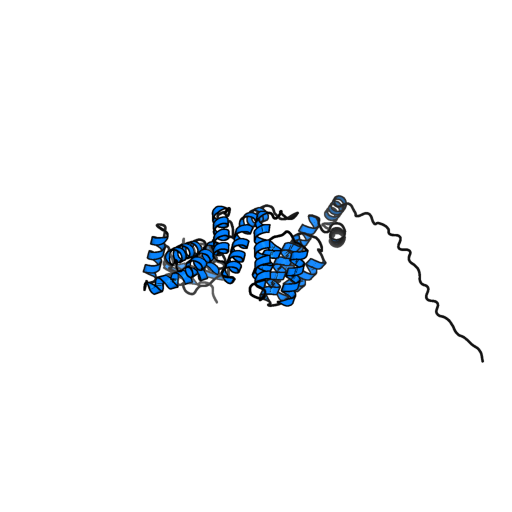 C . GLU A 1 183 ? 3.425 9.542 -2.898 1.00 94.81 183 GLU A C 1
ATOM 1568 O O . GLU A 1 183 ? 3.699 9.234 -1.736 1.00 94.81 183 GLU A O 1
ATOM 1573 N N . LYS A 1 184 ? 3.722 10.749 -3.390 1.00 94.25 184 LYS A N 1
ATOM 1574 C CA . LYS A 1 184 ? 4.455 11.781 -2.647 1.00 94.25 184 LYS A CA 1
ATOM 1575 C C . LYS A 1 184 ? 3.771 12.159 -1.331 1.00 94.25 184 LYS A C 1
ATOM 1577 O O . LYS A 1 184 ? 4.462 12.333 -0.332 1.00 94.25 184 LYS A O 1
ATOM 1582 N N . ARG A 1 185 ? 2.438 12.263 -1.314 1.00 94.31 185 ARG A N 1
ATOM 1583 C CA . ARG A 1 185 ? 1.669 12.574 -0.092 1.00 94.31 185 ARG A CA 1
ATOM 1584 C C . ARG A 1 185 ? 1.545 11.360 0.822 1.00 94.31 185 ARG A C 1
ATOM 1586 O O . ARG A 1 185 ? 1.615 11.483 2.040 1.00 94.31 185 ARG A O 1
ATOM 1593 N N . SER A 1 186 ? 1.423 10.174 0.230 1.00 95.62 186 SER A N 1
ATOM 1594 C CA . SER A 1 186 ? 1.327 8.910 0.956 1.00 95.62 186 SER A CA 1
ATOM 1595 C C . SER A 1 186 ? 2.633 8.471 1.629 1.00 95.62 186 SER A C 1
ATOM 1597 O O . SER A 1 186 ? 2.572 7.733 2.618 1.00 95.62 186 SER A O 1
ATOM 1599 N N . ALA A 1 187 ? 3.797 8.805 1.070 1.00 96.88 187 ALA A N 1
ATOM 1600 C CA . ALA A 1 187 ? 5.071 8.209 1.464 1.00 96.88 187 ALA A CA 1
ATOM 1601 C C . ALA A 1 187 ? 5.481 8.520 2.921 1.00 96.88 187 ALA A C 1
ATOM 1603 O O . ALA A 1 187 ? 5.826 7.569 3.635 1.00 96.88 187 ALA A O 1
ATOM 1604 N N . PRO A 1 188 ? 5.395 9.773 3.417 1.00 97.31 188 PRO A N 1
ATOM 1605 C CA . PRO A 1 188 ? 5.697 10.080 4.817 1.00 97.31 188 PRO A CA 1
ATOM 1606 C C . PRO A 1 188 ? 4.810 9.322 5.801 1.00 97.31 188 PRO A C 1
ATOM 1608 O O . PRO A 1 188 ? 5.305 8.753 6.769 1.00 97.31 188 PRO A O 1
ATOM 1611 N N . VAL A 1 189 ? 3.514 9.221 5.495 1.00 97.31 189 VAL A N 1
ATOM 1612 C CA . VAL A 1 189 ? 2.524 8.556 6.352 1.00 97.31 189 VAL A CA 1
ATOM 1613 C C . VAL A 1 189 ? 2.796 7.054 6.446 1.00 97.31 189 VAL A C 1
ATOM 1615 O O . VAL A 1 189 ? 2.919 6.502 7.538 1.00 97.31 189 VAL A O 1
ATOM 1618 N N . LYS A 1 190 ? 2.980 6.382 5.301 1.00 95.69 190 LYS A N 1
ATOM 1619 C CA . LYS A 1 190 ? 3.270 4.936 5.269 1.00 95.69 190 LYS A CA 1
ATOM 1620 C C . LYS A 1 190 ? 4.576 4.591 5.980 1.00 95.69 190 LYS A C 1
ATOM 1622 O O . LYS A 1 190 ? 4.650 3.573 6.668 1.00 95.69 190 LYS A O 1
ATOM 1627 N N . THR A 1 191 ? 5.615 5.402 5.790 1.00 97.94 191 THR A N 1
ATOM 1628 C CA . THR A 1 191 ? 6.930 5.139 6.390 1.00 97.94 191 THR A CA 1
ATOM 1629 C C . THR A 1 191 ? 6.971 5.459 7.883 1.00 97.94 191 THR A C 1
ATOM 1631 O O . THR A 1 191 ? 7.626 4.735 8.627 1.00 97.94 191 THR A O 1
ATOM 1634 N N . ALA A 1 192 ? 6.231 6.473 8.337 1.00 98.25 192 ALA A N 1
ATOM 1635 C CA . ALA A 1 192 ? 6.076 6.780 9.754 1.00 98.25 192 ALA A CA 1
ATOM 1636 C C . ALA A 1 192 ? 5.400 5.642 10.520 1.00 98.25 192 ALA A C 1
ATOM 1638 O O . ALA A 1 192 ? 5.872 5.262 11.585 1.00 98.25 192 ALA A O 1
ATOM 1639 N N . ALA A 1 193 ? 4.345 5.048 9.954 1.00 97.00 193 ALA A N 1
ATOM 1640 C CA . ALA A 1 193 ? 3.635 3.944 10.590 1.00 97.00 193 ALA A CA 1
ATOM 1641 C C . ALA A 1 193 ? 4.537 2.720 10.840 1.00 97.00 193 ALA A C 1
ATOM 1643 O O . ALA A 1 193 ? 4.556 2.187 11.947 1.00 97.00 193 ALA A O 1
ATOM 1644 N N . ILE A 1 194 ? 5.331 2.299 9.843 1.00 96.19 194 ILE A N 1
ATOM 1645 C CA . ILE A 1 194 ? 6.266 1.173 10.024 1.00 96.19 194 ILE A CA 1
ATOM 1646 C C . ILE A 1 194 ? 7.418 1.534 10.970 1.00 96.19 194 ILE A C 1
ATOM 1648 O O . ILE A 1 194 ? 7.881 0.681 11.717 1.00 96.19 194 ILE A O 1
ATOM 1652 N N . LEU A 1 195 ? 7.884 2.785 10.971 1.00 97.88 195 LEU A N 1
ATOM 1653 C CA . LEU A 1 195 ? 8.931 3.225 11.893 1.00 97.88 195 LEU A CA 1
ATOM 1654 C C . LEU A 1 195 ? 8.423 3.267 13.340 1.00 97.88 195 LEU A C 1
ATOM 1656 O O . LEU A 1 195 ? 9.114 2.801 14.242 1.00 97.88 195 LEU A O 1
ATOM 1660 N N . ALA A 1 196 ? 7.195 3.738 13.551 1.00 97.81 196 ALA A N 1
ATOM 1661 C CA . ALA A 1 196 ? 6.536 3.707 14.847 1.00 97.81 196 ALA A CA 1
ATOM 1662 C C . ALA A 1 196 ? 6.313 2.276 15.353 1.00 97.81 196 ALA A C 1
ATOM 1664 O O . ALA A 1 196 ? 6.553 2.031 16.531 1.00 97.81 196 ALA A O 1
ATOM 1665 N N . GLU A 1 197 ? 5.930 1.335 14.478 1.00 95.25 197 GLU A N 1
ATOM 1666 C CA . GLU A 1 197 ? 5.881 -0.102 14.797 1.00 95.25 197 GLU A CA 1
ATOM 1667 C C . GLU A 1 197 ? 7.232 -0.572 15.361 1.00 95.25 197 GLU A C 1
ATOM 1669 O O . GLU A 1 197 ? 7.285 -1.093 16.472 1.00 95.25 197 GLU A O 1
ATOM 1674 N N . GLN A 1 198 ? 8.337 -0.292 14.655 1.00 94.94 198 GLN A N 1
ATOM 1675 C CA . GLN A 1 198 ? 9.677 -0.700 15.101 1.00 94.94 198 GLN A CA 1
ATOM 1676 C C . GLN A 1 198 ? 10.105 -0.030 16.416 1.00 94.94 198 GLN A C 1
ATOM 1678 O O . GLN A 1 198 ? 10.708 -0.677 17.268 1.00 94.94 198 GLN A O 1
ATOM 1683 N N . TYR A 1 199 ? 9.800 1.254 16.613 1.00 96.44 199 TYR A N 1
ATOM 1684 C CA . TYR A 1 199 ? 10.098 1.921 17.880 1.00 96.44 199 TYR A CA 1
ATOM 1685 C C . TYR A 1 199 ? 9.250 1.386 19.034 1.00 96.44 199 TYR A C 1
ATOM 1687 O O . TYR A 1 199 ? 9.780 1.197 20.126 1.00 96.44 199 TYR A O 1
ATOM 1695 N N . CYS A 1 200 ? 7.972 1.078 18.809 1.00 94.31 200 CYS A N 1
ATOM 1696 C CA . CYS A 1 200 ? 7.127 0.455 19.827 1.00 94.31 200 CYS A CA 1
ATOM 1697 C C . CYS A 1 200 ? 7.644 -0.938 20.213 1.00 94.31 200 CYS A C 1
ATOM 1699 O O . CYS A 1 200 ? 7.729 -1.232 21.404 1.00 94.31 200 CYS A O 1
ATOM 1701 N N . ASP A 1 201 ? 8.060 -1.753 19.238 1.00 90.94 201 ASP A N 1
ATOM 1702 C CA . ASP A 1 201 ? 8.672 -3.067 19.487 1.00 90.94 201 ASP A CA 1
ATOM 1703 C C . ASP A 1 201 ? 9.962 -2.956 20.330 1.00 90.94 201 ASP A C 1
ATOM 1705 O O . ASP A 1 201 ? 10.272 -3.846 21.127 1.00 90.94 201 ASP A O 1
ATOM 1709 N N . ASN A 1 202 ? 10.670 -1.825 20.228 1.00 91.69 202 ASN A N 1
ATOM 1710 C CA . ASN A 1 202 ? 11.877 -1.517 21.003 1.00 91.69 202 ASN A CA 1
ATOM 1711 C C . ASN A 1 202 ? 11.607 -0.823 22.346 1.00 91.69 202 ASN A C 1
ATOM 1713 O O . ASN A 1 202 ? 12.552 -0.512 23.070 1.00 91.69 202 ASN A O 1
ATOM 1717 N N . ASN A 1 203 ? 10.342 -0.585 22.705 1.00 94.38 203 ASN A N 1
ATOM 1718 C CA . ASN A 1 203 ? 9.930 0.248 23.843 1.00 94.38 203 ASN A CA 1
ATOM 1719 C C . ASN A 1 203 ? 10.385 1.722 23.755 1.00 94.38 203 ASN A C 1
ATOM 1721 O O . ASN A 1 203 ? 10.451 2.424 24.764 1.00 94.38 203 ASN A O 1
ATOM 1725 N N . GLU A 1 204 ? 10.669 2.222 22.554 1.00 96.31 204 GLU A N 1
ATOM 1726 C CA . GLU A 1 204 ? 11.055 3.609 22.264 1.00 96.31 204 GLU A CA 1
ATOM 1727 C C . GLU A 1 204 ? 9.817 4.482 21.963 1.00 96.31 204 GLU A C 1
ATOM 1729 O O . GLU A 1 204 ? 9.741 5.178 20.949 1.00 96.31 204 GLU A O 1
ATOM 1734 N N . TYR A 1 205 ? 8.819 4.437 22.851 1.00 97.06 205 TYR A N 1
ATOM 1735 C CA . TYR A 1 205 ? 7.492 5.033 22.631 1.00 97.06 205 TYR A CA 1
ATOM 1736 C C . TYR A 1 205 ? 7.515 6.546 22.372 1.00 97.06 205 TYR A C 1
ATOM 1738 O O . TYR A 1 205 ? 6.742 7.034 21.554 1.00 97.06 205 TYR A O 1
ATOM 1746 N N . GLU A 1 206 ? 8.416 7.284 23.024 1.00 97.25 206 GLU A N 1
ATOM 1747 C CA . GLU A 1 206 ? 8.556 8.734 22.838 1.00 97.25 206 GLU A CA 1
ATOM 1748 C C . GLU A 1 206 ? 8.983 9.083 21.405 1.00 97.25 206 GLU A C 1
ATOM 1750 O O . GLU A 1 206 ? 8.413 9.978 20.784 1.00 97.25 206 GLU A O 1
ATOM 1755 N N . LYS A 1 207 ? 9.927 8.324 20.828 1.00 97.75 207 LYS A N 1
ATOM 1756 C CA . LYS A 1 207 ? 10.353 8.524 19.435 1.00 97.75 207 LYS A CA 1
ATOM 1757 C C . LYS A 1 207 ? 9.229 8.216 18.454 1.00 97.75 207 LYS A C 1
ATOM 1759 O O . LYS A 1 207 ? 9.045 8.954 17.488 1.00 97.75 207 LYS A O 1
ATOM 1764 N N . ALA A 1 208 ? 8.488 7.134 18.704 1.00 98.19 208 ALA A N 1
ATOM 1765 C CA . ALA A 1 208 ? 7.322 6.782 17.904 1.00 98.19 208 ALA A CA 1
ATOM 1766 C C . ALA A 1 208 ? 6.282 7.910 17.938 1.00 98.19 208 ALA A C 1
ATOM 1768 O O . ALA A 1 208 ? 5.819 8.346 16.889 1.00 98.19 208 ALA A O 1
ATOM 1769 N N . GLU A 1 209 ? 5.961 8.420 19.128 1.00 98.12 209 GLU A N 1
ATOM 1770 C CA . GLU A 1 209 ? 4.982 9.490 19.305 1.00 98.12 209 GLU A CA 1
ATOM 1771 C C . GLU A 1 209 ? 5.367 10.761 18.540 1.00 98.12 209 GLU A C 1
ATOM 1773 O O . GLU A 1 209 ? 4.532 11.280 17.802 1.00 98.12 209 GLU A O 1
ATOM 1778 N N . ILE A 1 210 ? 6.621 11.217 18.651 1.00 98.25 210 ILE A N 1
ATOM 1779 C CA . ILE A 1 210 ? 7.114 12.417 17.953 1.00 98.25 210 ILE A CA 1
ATOM 1780 C C . ILE A 1 210 ? 6.859 12.314 16.446 1.00 98.25 210 ILE A C 1
ATOM 1782 O O . ILE A 1 210 ? 6.223 13.188 15.863 1.00 98.25 210 ILE A O 1
ATOM 1786 N N . ILE A 1 211 ? 7.279 11.213 15.821 1.00 98.12 211 ILE A N 1
ATOM 1787 C CA . ILE A 1 211 ? 7.154 11.035 14.367 1.00 98.12 211 ILE A CA 1
ATOM 1788 C C . ILE A 1 211 ? 5.691 10.940 13.931 1.00 98.12 211 ILE A C 1
ATOM 1790 O O . ILE A 1 211 ? 5.314 11.473 12.887 1.00 98.12 211 ILE A O 1
ATOM 1794 N N . LEU A 1 212 ? 4.848 10.267 14.718 1.00 98.56 212 LEU A N 1
ATOM 1795 C CA . LEU A 1 212 ? 3.421 10.163 14.418 1.00 98.56 212 LEU A CA 1
ATOM 1796 C C . LEU A 1 212 ? 2.736 11.537 14.491 1.00 98.56 212 LEU A C 1
ATOM 1798 O O . LEU A 1 212 ? 1.916 11.839 13.625 1.00 98.56 212 LEU A O 1
ATOM 1802 N N . GLN A 1 213 ? 3.089 12.377 15.471 1.00 98.12 213 GLN A N 1
ATOM 1803 C CA . GLN A 1 213 ? 2.554 13.740 15.584 1.00 98.12 213 GLN A CA 1
ATOM 1804 C C . GLN A 1 213 ? 3.048 14.646 14.450 1.00 98.12 213 GLN A C 1
ATOM 1806 O O . GLN A 1 213 ? 2.231 15.306 13.811 1.00 98.12 213 GLN A O 1
ATOM 1811 N N . GLU A 1 214 ? 4.341 14.607 14.114 1.00 97.38 214 GLU A N 1
ATOM 1812 C CA . GLU A 1 214 ? 4.905 15.371 12.988 1.00 97.38 214 GLU A CA 1
ATOM 1813 C C . GLU A 1 214 ? 4.176 15.071 11.666 1.00 97.38 214 GLU A C 1
ATOM 1815 O O . GLU A 1 214 ? 3.903 15.965 10.859 1.00 97.38 214 GLU A O 1
ATOM 1820 N N . VAL A 1 215 ? 3.818 13.806 11.440 1.00 96.94 215 VAL A N 1
ATOM 1821 C CA . VAL A 1 215 ? 3.086 13.366 10.244 1.00 96.94 215 VAL A CA 1
ATOM 1822 C C . VAL A 1 215 ? 1.631 13.828 10.256 1.00 96.94 215 VAL A C 1
ATOM 1824 O O . VAL A 1 215 ? 1.098 14.154 9.197 1.00 96.94 215 VAL A O 1
ATOM 1827 N N . ILE A 1 216 ? 0.984 13.882 11.424 1.00 97.44 216 ILE A N 1
ATOM 1828 C CA . ILE A 1 216 ? -0.367 14.445 11.555 1.00 97.44 216 ILE A CA 1
ATOM 1829 C C . ILE A 1 216 ? -0.344 15.941 11.225 1.00 97.44 216 ILE A C 1
ATOM 1831 O O . ILE A 1 216 ? -1.178 16.406 10.449 1.00 97.44 216 ILE A O 1
ATOM 1835 N N . GLU A 1 217 ? 0.620 16.681 11.774 1.00 96.88 217 GLU A N 1
ATOM 1836 C CA . GLU A 1 217 ? 0.751 18.130 11.582 1.00 96.88 217 GLU A CA 1
ATOM 1837 C C . GLU A 1 217 ? 1.093 18.508 10.137 1.00 96.88 217 GLU A C 1
ATOM 1839 O O . GLU A 1 217 ? 0.593 19.503 9.611 1.00 96.88 217 GLU A O 1
ATOM 1844 N N . SER A 1 218 ? 1.926 17.702 9.476 1.00 95.00 218 SER A N 1
ATOM 1845 C CA . SER A 1 218 ? 2.352 17.922 8.089 1.00 95.00 218 SER A CA 1
ATOM 1846 C C . SER A 1 218 ? 1.497 17.191 7.048 1.00 95.00 218 SER A C 1
ATOM 1848 O O . SER A 1 218 ? 1.851 17.189 5.865 1.00 95.00 218 SER A O 1
ATOM 1850 N N . ASN A 1 219 ? 0.380 16.576 7.454 1.00 93.62 219 ASN A N 1
ATOM 1851 C CA . ASN A 1 219 ? -0.454 15.756 6.581 1.00 93.62 219 ASN A CA 1
ATOM 1852 C C . ASN A 1 219 ? -0.987 16.544 5.371 1.00 93.62 219 ASN A C 1
ATOM 1854 O O . ASN A 1 219 ? -1.555 17.626 5.503 1.00 93.62 219 ASN A O 1
ATOM 1858 N N . GLN A 1 220 ? -0.859 15.949 4.184 1.00 93.06 220 GLN A N 1
ATOM 1859 C CA . GLN A 1 220 ? -1.351 16.513 2.921 1.00 93.06 220 GLN A CA 1
ATOM 1860 C C . GLN A 1 220 ? -2.362 15.600 2.214 1.00 93.06 220 GLN A C 1
ATOM 1862 O O . GLN A 1 220 ? -2.768 15.903 1.095 1.00 93.06 220 GLN A O 1
ATOM 1867 N N . LEU A 1 221 ? -2.751 14.478 2.825 1.00 94.31 221 LEU A N 1
ATOM 1868 C CA . LEU A 1 221 ? -3.681 13.523 2.222 1.00 94.31 221 LEU A CA 1
ATOM 1869 C C . LEU A 1 221 ? -5.062 14.154 1.986 1.00 94.31 221 LEU A C 1
ATOM 1871 O O . LEU A 1 221 ? -5.609 14.827 2.862 1.00 94.31 221 LEU A O 1
ATOM 1875 N N . GLY A 1 222 ? -5.613 13.922 0.797 1.00 88.44 222 GLY A N 1
ATOM 1876 C CA . GLY A 1 222 ? -6.968 14.288 0.400 1.00 88.44 222 GLY A CA 1
ATOM 1877 C C . GLY A 1 222 ? -7.951 13.124 0.536 1.00 88.44 222 GLY A C 1
ATOM 1878 O O . GLY A 1 222 ? -7.579 12.012 0.899 1.00 88.44 222 GLY A O 1
ATOM 1879 N N . MET A 1 223 ? -9.223 13.377 0.212 1.00 83.69 223 MET A N 1
ATOM 1880 C CA . MET A 1 223 ? -10.290 12.365 0.301 1.00 83.69 223 MET A CA 1
ATOM 1881 C C . MET A 1 223 ? -10.128 11.208 -0.699 1.00 83.69 223 MET A C 1
ATOM 1883 O O . MET A 1 223 ? -10.631 10.120 -0.443 1.00 83.69 223 MET A O 1
ATOM 1887 N N . ASP A 1 224 ? -9.411 11.434 -1.803 1.00 82.88 224 ASP A N 1
ATOM 1888 C CA . ASP A 1 224 ? -9.190 10.439 -2.860 1.00 82.88 224 ASP A CA 1
ATOM 1889 C C . ASP A 1 224 ? -7.904 9.613 -2.662 1.00 82.88 224 ASP A C 1
ATOM 1891 O O . ASP A 1 224 ? -7.584 8.747 -3.480 1.00 82.88 224 ASP A O 1
ATOM 1895 N N . ASP A 1 225 ? -7.130 9.881 -1.605 1.00 90.56 225 ASP A N 1
ATOM 1896 C CA . ASP A 1 225 ? -5.925 9.111 -1.307 1.00 90.56 225 ASP A CA 1
ATOM 1897 C C . ASP A 1 225 ? -6.292 7.753 -0.679 1.00 90.56 225 ASP A C 1
ATOM 1899 O O . ASP A 1 225 ? -7.021 7.676 0.306 1.00 90.56 225 ASP A O 1
ATOM 1903 N N . GLU A 1 226 ? -5.738 6.657 -1.216 1.00 88.81 226 GLU A N 1
ATOM 1904 C CA . GLU A 1 226 ? -5.898 5.316 -0.618 1.00 88.81 226 GLU A CA 1
ATOM 1905 C C . GLU A 1 226 ? -5.305 5.265 0.802 1.00 88.81 226 GLU A C 1
ATOM 1907 O O . GLU A 1 226 ? -5.808 4.578 1.692 1.00 88.81 226 GLU A O 1
ATOM 1912 N N . THR A 1 227 ? -4.201 5.985 1.008 1.00 92.94 227 THR A N 1
ATOM 1913 C CA . THR A 1 227 ? -3.553 6.117 2.311 1.00 92.94 227 THR A CA 1
ATOM 1914 C C . THR A 1 227 ? -4.299 7.131 3.156 1.00 92.94 227 THR A C 1
ATOM 1916 O O . THR A 1 227 ? -4.602 8.225 2.695 1.00 92.94 227 THR A O 1
ATOM 1919 N N . ASN A 1 228 ? -4.490 6.807 4.429 1.00 93.81 228 ASN A N 1
ATOM 1920 C CA . ASN A 1 228 ? -5.057 7.702 5.429 1.00 93.81 228 ASN A CA 1
ATOM 1921 C C . ASN A 1 228 ? -4.278 7.590 6.754 1.00 93.81 228 ASN A C 1
ATOM 1923 O O . ASN A 1 228 ? -3.258 6.902 6.843 1.00 93.81 228 ASN A O 1
ATOM 1927 N N . LEU A 1 229 ? -4.765 8.269 7.794 1.00 96.38 229 LEU A N 1
ATOM 1928 C CA . LEU A 1 229 ? -4.127 8.315 9.113 1.00 96.38 229 LEU A CA 1
ATOM 1929 C C . LEU A 1 229 ? -4.540 7.162 10.053 1.00 96.38 229 LEU A C 1
ATOM 1931 O O . LEU A 1 229 ? -4.192 7.191 11.231 1.00 96.38 229 LEU A O 1
ATOM 1935 N N . CYS A 1 230 ? -5.252 6.134 9.575 1.00 96.75 230 CYS A N 1
ATOM 1936 C CA . CYS A 1 230 ? -5.729 5.022 10.407 1.00 96.75 230 CYS A CA 1
ATOM 1937 C C . CYS A 1 230 ? -4.591 4.309 11.151 1.00 96.75 230 CYS A C 1
ATOM 1939 O O . CYS A 1 230 ? -4.651 4.165 12.372 1.00 96.75 230 CYS A O 1
ATOM 1941 N N . GLU A 1 231 ? -3.525 3.915 10.442 1.00 97.12 231 GLU A N 1
ATOM 1942 C CA . GLU A 1 231 ? -2.364 3.244 11.053 1.00 97.12 231 GLU A CA 1
ATOM 1943 C C . GLU A 1 231 ? -1.606 4.173 12.012 1.00 97.12 231 GLU A C 1
ATOM 1945 O O . GLU A 1 231 ? -1.127 3.721 13.049 1.00 97.12 231 GLU A O 1
ATOM 1950 N N . ILE A 1 232 ? -1.577 5.481 11.731 1.00 98.25 232 ILE A N 1
ATOM 1951 C CA . ILE A 1 232 ? -0.957 6.492 12.600 1.00 98.25 232 ILE A CA 1
ATOM 1952 C C . ILE A 1 232 ? -1.697 6.582 13.937 1.00 98.25 232 ILE A C 1
ATOM 1954 O O . ILE A 1 232 ? -1.093 6.451 15.004 1.00 98.25 232 ILE A O 1
ATOM 1958 N N . TYR A 1 233 ? -3.020 6.748 13.888 1.00 98.38 233 TYR A N 1
ATOM 1959 C CA . TYR A 1 233 ? -3.850 6.807 15.087 1.00 98.38 233 TYR A CA 1
ATOM 1960 C C . TYR A 1 233 ? -3.854 5.483 15.851 1.00 98.38 233 TYR A C 1
ATOM 1962 O O . TYR A 1 233 ? -3.842 5.491 17.079 1.00 98.38 233 TYR A O 1
ATOM 1970 N N . PHE A 1 234 ? -3.801 4.346 15.158 1.00 98.25 234 PHE A N 1
ATOM 1971 C CA . PHE A 1 234 ? -3.679 3.049 15.814 1.00 98.25 234 PHE A CA 1
ATOM 1972 C C . PHE A 1 234 ? -2.402 2.950 16.660 1.00 98.25 234 PHE A C 1
ATOM 1974 O O . PHE A 1 234 ? -2.474 2.541 17.819 1.00 98.25 234 PHE A O 1
ATOM 1981 N N . TRP A 1 235 ? -1.247 3.366 16.131 1.00 98.25 235 TRP A N 1
ATOM 1982 C CA . TRP A 1 235 ? -0.002 3.346 16.903 1.00 98.25 235 TRP A CA 1
ATOM 1983 C C . TRP A 1 235 ? -0.022 4.323 18.080 1.00 98.25 235 TRP A C 1
ATOM 1985 O O . TRP A 1 235 ? 0.414 3.956 19.170 1.00 98.25 235 TRP A O 1
ATOM 1995 N N . LEU A 1 236 ? -0.613 5.511 17.921 1.00 98.50 236 LEU A N 1
ATOM 1996 C CA . LEU A 1 236 ? -0.830 6.427 19.048 1.00 98.50 236 LEU A CA 1
ATOM 1997 C C . LEU A 1 236 ? -1.725 5.800 20.127 1.00 98.50 236 LEU A C 1
ATOM 1999 O O . LEU A 1 236 ? -1.411 5.906 21.311 1.00 98.50 236 LEU A O 1
ATOM 2003 N N . ALA A 1 237 ? -2.782 5.078 19.744 1.00 97.69 237 ALA A N 1
ATOM 2004 C CA . ALA A 1 237 ? -3.616 4.347 20.696 1.00 97.69 237 ALA A CA 1
ATOM 2005 C C . ALA A 1 237 ? -2.806 3.291 21.468 1.00 97.69 237 ALA A C 1
ATOM 2007 O O . ALA A 1 237 ? -2.885 3.234 22.695 1.00 97.69 237 ALA A O 1
ATOM 2008 N N . LYS A 1 238 ? -1.967 2.507 20.773 1.00 97.12 238 LYS A N 1
ATOM 2009 C CA . LYS A 1 238 ? -1.077 1.506 21.391 1.00 97.12 238 LYS A CA 1
ATOM 2010 C C . LYS A 1 238 ? -0.075 2.124 22.370 1.00 97.12 238 LYS A C 1
ATOM 2012 O O . LYS A 1 238 ? 0.156 1.551 23.434 1.00 97.12 238 LYS A O 1
ATOM 2017 N N . ILE A 1 239 ? 0.504 3.274 22.025 1.00 97.62 239 ILE A N 1
ATOM 2018 C CA . ILE A 1 239 ? 1.427 4.014 22.898 1.00 97.62 239 ILE A CA 1
ATOM 2019 C C . ILE A 1 239 ? 0.705 4.459 24.176 1.00 97.62 239 ILE A C 1
ATOM 2021 O O . ILE A 1 239 ? 1.214 4.251 25.277 1.00 97.62 239 ILE A O 1
ATOM 2025 N N . ARG A 1 240 ? -0.509 5.009 24.047 1.00 96.81 240 ARG A N 1
ATOM 2026 C CA . ARG A 1 240 ? -1.315 5.445 25.198 1.00 96.81 240 ARG A CA 1
ATOM 2027 C C . ARG A 1 240 ? -1.765 4.287 26.086 1.00 96.81 240 ARG A C 1
ATOM 2029 O O . ARG A 1 240 ? -1.714 4.429 27.306 1.00 96.81 240 ARG A O 1
ATOM 2036 N N . GLU A 1 241 ? -2.106 3.129 25.511 1.00 94.12 241 GLU A N 1
ATOM 2037 C CA . GLU A 1 241 ? -2.357 1.907 26.293 1.00 94.12 241 GLU A CA 1
ATOM 2038 C C . GLU A 1 241 ? -1.144 1.539 27.162 1.00 94.12 241 GLU A C 1
ATOM 2040 O O . GLU A 1 241 ? -1.310 1.261 28.347 1.00 94.12 241 GLU A O 1
ATOM 2045 N N . GLN A 1 242 ? 0.076 1.589 26.611 1.00 94.19 242 GLN A N 1
ATOM 2046 C CA . GLN A 1 242 ? 1.298 1.288 27.372 1.00 94.19 242 GLN A CA 1
ATOM 2047 C C . GLN A 1 242 ? 1.588 2.302 28.483 1.00 94.19 242 GLN A C 1
ATOM 2049 O O . GLN A 1 242 ? 2.144 1.954 29.524 1.00 94.19 242 GLN A O 1
ATOM 2054 N N . GLN A 1 243 ? 1.181 3.554 28.290 1.00 94.62 243 GLN A N 1
ATOM 2055 C CA . GLN A 1 243 ? 1.302 4.615 29.291 1.00 94.62 243 GLN A CA 1
ATOM 2056 C C . GLN A 1 243 ? 0.184 4.576 30.351 1.00 94.62 243 GLN A C 1
ATOM 2058 O O . GLN A 1 243 ? 0.206 5.380 31.280 1.00 94.62 243 GLN A O 1
ATOM 2063 N N . ASN A 1 244 ? -0.770 3.641 30.250 1.00 93.19 244 ASN A N 1
ATOM 2064 C CA . ASN A 1 244 ? -1.994 3.587 31.060 1.00 93.19 244 ASN A CA 1
ATOM 2065 C C . ASN A 1 244 ? -2.881 4.845 30.936 1.00 93.19 244 ASN A C 1
ATOM 2067 O O . ASN A 1 244 ? -3.683 5.129 31.827 1.00 93.19 244 ASN A O 1
ATOM 2071 N N . ASP A 1 245 ? -2.777 5.585 29.827 1.00 94.56 245 ASP A N 1
ATOM 2072 C CA . ASP A 1 245 ? -3.692 6.682 29.493 1.00 94.56 245 ASP A CA 1
ATOM 2073 C C . ASP A 1 245 ? -4.862 6.139 28.667 1.00 94.56 245 ASP A C 1
ATOM 2075 O O . ASP A 1 245 ? -4.922 6.228 27.439 1.00 94.56 245 ASP A O 1
ATOM 2079 N N . GLU A 1 246 ? -5.801 5.524 29.377 1.00 91.38 246 GLU A N 1
ATOM 2080 C CA . GLU A 1 246 ? -6.966 4.873 28.787 1.00 91.38 246 GLU A CA 1
ATOM 2081 C C . GLU A 1 246 ? -7.835 5.834 27.969 1.00 91.38 246 GLU A C 1
ATOM 2083 O O . GLU A 1 246 ? -8.299 5.486 26.882 1.00 91.38 246 GLU A O 1
ATOM 2088 N N . LYS A 1 247 ? -8.022 7.066 28.453 1.00 91.12 247 LYS A N 1
ATOM 2089 C CA . LYS A 1 247 ? -8.848 8.060 27.765 1.00 91.12 247 LYS A CA 1
ATOM 2090 C C . LYS A 1 247 ? -8.247 8.412 26.405 1.00 91.12 247 LYS A C 1
ATOM 2092 O O . LYS A 1 247 ? -8.966 8.408 25.407 1.00 91.12 247 LYS A O 1
ATOM 2097 N N . ALA A 1 248 ? -6.944 8.693 26.354 1.00 94.56 248 ALA A N 1
ATOM 2098 C CA . ALA A 1 248 ? -6.278 9.004 25.094 1.00 94.56 248 ALA A CA 1
ATOM 2099 C C . ALA A 1 248 ? -6.183 7.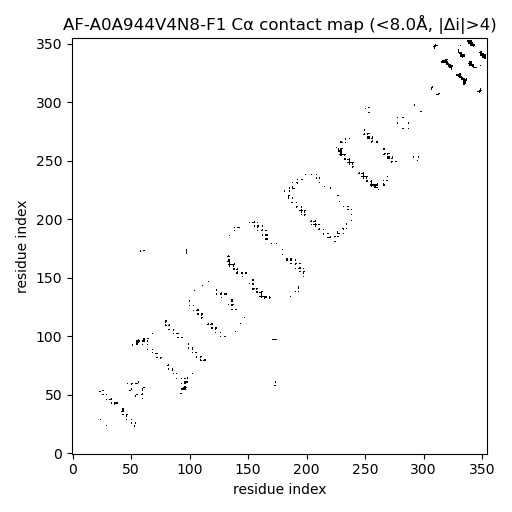778 24.173 1.00 94.56 248 ALA A C 1
ATOM 2101 O O . ALA A 1 248 ? -6.311 7.922 22.956 1.00 94.56 248 ALA A O 1
ATOM 2102 N N . ALA A 1 249 ? -6.006 6.575 24.729 1.00 95.38 249 ALA A N 1
ATOM 2103 C CA . ALA A 1 249 ? -6.009 5.339 23.950 1.00 95.38 249 ALA A CA 1
ATOM 2104 C C . ALA A 1 249 ? -7.340 5.134 23.212 1.00 95.38 249 ALA A C 1
ATOM 2106 O O . ALA A 1 249 ? -7.339 4.836 22.017 1.00 95.38 249 ALA A O 1
ATOM 2107 N N . ILE A 1 250 ? -8.469 5.355 23.895 1.00 93.12 250 ILE A N 1
ATOM 2108 C CA . ILE A 1 250 ? -9.808 5.278 23.294 1.00 93.12 250 ILE A CA 1
ATOM 2109 C C . ILE A 1 250 ? -9.981 6.349 22.218 1.00 93.12 250 ILE A C 1
ATOM 2111 O O . ILE A 1 250 ? -10.428 6.026 21.120 1.00 93.12 250 ILE A O 1
ATOM 2115 N N . ASP A 1 251 ? -9.598 7.597 22.496 1.00 94.19 251 ASP A N 1
ATOM 2116 C CA . ASP A 1 251 ? -9.746 8.703 21.541 1.00 94.19 251 ASP A CA 1
ATOM 2117 C C . ASP A 1 251 ? -8.987 8.425 20.230 1.00 94.19 251 ASP A C 1
ATOM 2119 O O . ASP A 1 251 ? -9.529 8.565 19.130 1.00 94.19 251 ASP A O 1
ATOM 2123 N N . TYR A 1 252 ? -7.750 7.932 20.323 1.00 97.12 252 TYR A N 1
ATOM 2124 C CA . TYR A 1 252 ? -6.979 7.537 19.145 1.00 97.12 252 TYR A CA 1
ATOM 2125 C C . TYR A 1 252 ? -7.512 6.272 18.466 1.00 97.12 252 TYR A C 1
ATOM 2127 O O . TYR A 1 252 ? -7.534 6.212 17.235 1.00 97.12 252 TYR A O 1
ATOM 2135 N N . ALA A 1 253 ? -7.995 5.281 19.221 1.00 96.75 253 ALA A N 1
ATOM 2136 C CA . ALA A 1 253 ? -8.626 4.101 18.635 1.00 96.75 253 ALA A CA 1
ATOM 2137 C C . ALA A 1 253 ? -9.880 4.483 17.831 1.00 96.75 253 ALA A C 1
ATOM 2139 O O . ALA A 1 253 ? -10.067 3.986 16.721 1.00 96.75 253 ALA A O 1
ATOM 2140 N N . LEU A 1 254 ? -10.696 5.413 18.337 1.00 95.19 254 LEU A N 1
ATOM 2141 C CA . LEU A 1 254 ? -11.854 5.951 17.621 1.00 95.19 254 LEU A CA 1
ATOM 2142 C C . LEU A 1 254 ? -11.437 6.681 16.343 1.00 95.19 254 LEU A C 1
ATOM 2144 O O . LEU A 1 254 ? -11.987 6.393 15.281 1.00 95.19 254 LEU A O 1
ATOM 2148 N N . LYS A 1 255 ? -10.418 7.549 16.400 1.00 95.44 255 LYS A N 1
ATOM 2149 C CA . LYS A 1 255 ? -9.871 8.210 15.200 1.00 95.44 255 LYS A CA 1
ATOM 2150 C C . LYS A 1 255 ? -9.380 7.202 14.158 1.00 95.44 255 LYS A C 1
ATOM 2152 O O . LYS A 1 255 ? -9.635 7.387 12.970 1.00 95.44 255 LYS A O 1
ATOM 2157 N N . ALA A 1 256 ? -8.734 6.115 14.583 1.00 96.88 256 ALA A N 1
ATOM 2158 C CA . ALA A 1 256 ? -8.313 5.042 13.684 1.00 96.88 256 ALA A CA 1
ATOM 2159 C C . ALA A 1 256 ? -9.512 4.324 13.041 1.00 96.88 256 ALA A C 1
ATOM 2161 O O . ALA A 1 256 ? -9.502 4.063 11.838 1.00 96.88 256 ALA A O 1
ATOM 2162 N N . ILE A 1 257 ? -10.559 4.024 13.815 1.00 94.06 257 ILE A N 1
ATOM 2163 C CA . ILE A 1 257 ? -11.774 3.370 13.307 1.00 94.06 257 ILE A CA 1
ATOM 2164 C C . ILE A 1 257 ? -12.497 4.263 12.293 1.00 94.06 257 ILE A C 1
ATOM 2166 O O . ILE A 1 257 ? -12.884 3.773 11.237 1.00 94.06 257 ILE A O 1
ATOM 2170 N N . ILE A 1 258 ? -12.629 5.560 12.589 1.00 91.75 258 ILE A N 1
ATOM 2171 C CA . ILE A 1 258 ? -13.266 6.547 11.704 1.00 91.75 258 ILE A CA 1
ATOM 2172 C C . ILE A 1 258 ? -12.474 6.717 10.407 1.00 91.75 258 ILE A C 1
ATOM 2174 O O . ILE A 1 258 ? -13.071 6.783 9.337 1.00 91.75 258 ILE A O 1
ATOM 2178 N N . ALA A 1 259 ? -11.140 6.775 10.490 1.00 93.12 259 ALA A N 1
ATOM 2179 C CA . ALA A 1 259 ? -10.289 6.877 9.308 1.00 93.12 259 ALA A CA 1
ATOM 2180 C C . ALA A 1 259 ? -10.401 5.637 8.402 1.00 93.12 259 ALA A C 1
ATOM 2182 O O . ALA A 1 259 ? -10.388 5.775 7.180 1.00 93.12 259 ALA A O 1
ATOM 2183 N N . GLY A 1 260 ? -10.539 4.443 8.994 1.00 92.81 260 GLY A N 1
ATOM 2184 C CA . GLY A 1 260 ? -10.705 3.184 8.265 1.00 92.81 260 GLY A CA 1
ATOM 2185 C C . GLY A 1 260 ? -9.430 2.708 7.556 1.00 92.81 260 GLY A C 1
ATOM 2186 O O . GLY A 1 260 ? -8.527 3.487 7.294 1.00 92.81 260 GLY A O 1
ATOM 2187 N N . ASP A 1 261 ? -9.333 1.435 7.182 1.00 91.69 261 ASP A N 1
ATOM 2188 C CA . ASP A 1 261 ? -8.307 0.959 6.244 1.00 91.69 261 ASP A CA 1
ATOM 2189 C C . ASP A 1 261 ? -8.921 0.054 5.171 1.00 91.69 261 ASP A C 1
ATOM 2191 O O . ASP A 1 261 ? -9.872 -0.683 5.434 1.00 91.69 261 ASP A O 1
ATOM 2195 N N . SER A 1 262 ? -8.369 0.083 3.953 1.00 87.62 262 SER A N 1
ATOM 2196 C CA . SER A 1 262 ? -8.952 -0.587 2.776 1.00 87.62 262 SER A CA 1
ATOM 2197 C C . SER A 1 262 ? -9.084 -2.109 2.918 1.00 87.62 262 SER A C 1
ATOM 2199 O O . SER A 1 262 ? -9.855 -2.743 2.193 1.00 87.62 262 SER A O 1
ATOM 2201 N N . ARG A 1 263 ? -8.342 -2.719 3.851 1.00 85.50 263 ARG A N 1
ATOM 2202 C CA . ARG A 1 263 ? -8.363 -4.161 4.131 1.00 85.50 263 ARG A CA 1
ATOM 2203 C C . ARG A 1 263 ? -9.015 -4.508 5.470 1.00 85.50 263 ARG A C 1
ATOM 2205 O O . ARG A 1 263 ? -9.116 -5.695 5.781 1.00 85.50 263 ARG A O 1
ATOM 2212 N N . ASN A 1 264 ? -9.474 -3.513 6.230 1.00 89.12 264 ASN A N 1
ATOM 2213 C CA . ASN A 1 264 ? -10.045 -3.659 7.569 1.00 89.12 264 ASN A CA 1
ATOM 2214 C C . ASN A 1 264 ? -9.145 -4.473 8.529 1.00 89.12 264 ASN A C 1
ATOM 2216 O O . ASN A 1 264 ? -9.627 -5.267 9.346 1.00 89.12 264 ASN A O 1
ATOM 2220 N N . TYR A 1 265 ? -7.822 -4.338 8.400 1.00 91.25 265 TYR A N 1
ATOM 2221 C CA . TYR A 1 265 ? -6.861 -4.997 9.285 1.00 91.25 265 TYR A CA 1
ATOM 2222 C C . TYR A 1 265 ? -6.584 -4.143 10.525 1.00 91.25 265 TYR A C 1
ATOM 2224 O O . TYR A 1 265 ? -6.712 -4.625 11.655 1.00 91.25 265 TYR A O 1
ATOM 2232 N N . ILE A 1 266 ? -6.251 -2.869 10.314 1.00 94.81 266 ILE A N 1
ATOM 2233 C CA . ILE A 1 266 ? -5.907 -1.925 11.379 1.00 94.81 266 ILE A CA 1
ATOM 2234 C C . ILE A 1 266 ? -7.168 -1.452 12.092 1.00 94.81 266 ILE A C 1
ATOM 2236 O O . ILE A 1 266 ? -7.210 -1.473 13.319 1.00 94.81 266 ILE A O 1
ATOM 2240 N N . THR A 1 267 ? -8.232 -1.130 11.356 1.00 95.12 267 THR A N 1
ATOM 2241 C CA . THR A 1 267 ? -9.538 -0.773 11.924 1.00 95.12 267 THR A CA 1
ATOM 2242 C C . THR A 1 267 ? -10.044 -1.860 12.864 1.00 95.12 267 THR A C 1
ATOM 2244 O O . THR A 1 267 ? -10.483 -1.576 13.980 1.00 95.12 267 THR A O 1
ATOM 2247 N N . ARG A 1 268 ? -9.904 -3.134 12.478 1.00 94.81 268 ARG A N 1
ATOM 2248 C CA . ARG A 1 268 ? -10.244 -4.264 13.350 1.00 94.81 268 ARG A CA 1
ATOM 2249 C C . ARG A 1 268 ? -9.358 -4.333 14.594 1.00 94.81 268 ARG A C 1
ATOM 2251 O O . ARG A 1 268 ? -9.860 -4.690 15.660 1.00 94.81 268 ARG A O 1
ATOM 2258 N N . ALA A 1 269 ? -8.064 -4.041 14.474 1.00 94.69 269 ALA A N 1
ATOM 2259 C CA . ALA A 1 269 ? -7.146 -4.011 15.610 1.00 94.69 269 ALA A CA 1
ATOM 2260 C C . ALA A 1 269 ? -7.472 -2.858 16.576 1.00 94.69 269 ALA A C 1
ATOM 2262 O O . ALA A 1 269 ? -7.573 -3.098 17.777 1.00 94.69 269 ALA A O 1
ATOM 2263 N N . ALA A 1 270 ? -7.739 -1.655 16.065 1.00 95.62 270 ALA A N 1
ATOM 2264 C CA . ALA A 1 270 ? -8.183 -0.503 16.849 1.00 95.62 270 ALA A CA 1
ATOM 2265 C C . ALA A 1 270 ? -9.524 -0.771 17.554 1.00 95.62 270 ALA A C 1
ATOM 2267 O O . ALA A 1 270 ? -9.669 -0.499 18.743 1.00 95.62 270 ALA A O 1
ATOM 2268 N N . ASN A 1 271 ? -10.477 -1.416 16.871 1.00 93.44 271 ASN A N 1
ATOM 2269 C CA . ASN A 1 271 ? -11.758 -1.795 17.473 1.00 93.44 271 ASN A CA 1
ATOM 2270 C C . ASN A 1 271 ? -11.600 -2.772 18.652 1.00 93.44 271 ASN A C 1
ATOM 2272 O O . ASN A 1 271 ? -12.425 -2.785 19.558 1.00 93.44 271 ASN A O 1
ATOM 2276 N N . ARG A 1 272 ? -10.532 -3.582 18.698 1.00 92.88 272 ARG A N 1
ATOM 2277 C CA . ARG A 1 272 ? -10.265 -4.427 19.876 1.00 92.88 272 ARG A CA 1
ATOM 2278 C C . ARG A 1 272 ? -9.922 -3.597 21.111 1.00 92.88 272 ARG A C 1
ATOM 2280 O O . ARG A 1 272 ? -10.380 -3.963 22.186 1.00 92.88 272 ARG A O 1
ATOM 2287 N N . ILE A 1 273 ? -9.179 -2.499 20.956 1.00 91.69 273 ILE A N 1
ATOM 2288 C CA . ILE A 1 273 ? -8.856 -1.573 22.057 1.00 91.69 273 ILE A CA 1
ATOM 2289 C C . ILE A 1 273 ? -10.155 -0.989 22.622 1.00 91.69 273 ILE A C 1
ATOM 2291 O O . ILE A 1 273 ? -10.407 -1.071 23.822 1.00 91.69 273 ILE A O 1
ATOM 2295 N N . LEU A 1 274 ? -11.039 -0.509 21.741 1.00 90.19 274 LEU A N 1
ATOM 2296 C CA . LEU A 1 274 ? -12.350 0.003 22.137 1.00 90.19 274 LEU A CA 1
ATOM 2297 C C . LEU A 1 274 ? -13.193 -1.064 22.855 1.00 90.19 274 LEU A C 1
ATOM 2299 O O . LEU A 1 274 ? -13.743 -0.794 23.918 1.00 90.19 274 LEU A O 1
ATOM 2303 N N . LYS A 1 275 ? -13.252 -2.292 22.322 1.00 89.38 275 LYS A N 1
ATOM 2304 C CA . LYS A 1 275 ? -14.025 -3.388 22.930 1.00 89.38 275 LYS A CA 1
ATOM 2305 C C . LYS A 1 275 ? -13.521 -3.803 24.308 1.00 89.38 275 LYS A C 1
ATOM 2307 O O . LYS A 1 275 ? -14.330 -4.181 25.149 1.00 89.38 275 LYS A O 1
ATOM 2312 N N . LEU A 1 276 ? -12.211 -3.750 24.554 1.00 87.94 276 LEU A N 1
ATOM 2313 C CA . LEU A 1 276 ? -11.663 -4.016 25.889 1.00 87.94 276 LEU A CA 1
ATOM 2314 C C . LEU A 1 276 ? -12.211 -3.012 26.910 1.00 87.94 276 LEU A C 1
ATOM 2316 O O . LEU A 1 276 ? -12.577 -3.401 28.019 1.00 87.94 276 LEU A O 1
ATOM 2320 N N . TYR A 1 277 ? -12.323 -1.743 26.517 1.00 84.62 277 TYR A N 1
ATOM 2321 C CA . TYR A 1 277 ? -12.894 -0.705 27.365 1.00 84.62 277 TYR A CA 1
ATOM 2322 C C . TYR A 1 277 ? -14.398 -0.868 27.572 1.00 84.62 277 TYR A C 1
ATOM 2324 O O . TYR A 1 277 ? -14.869 -0.893 28.708 1.00 84.62 277 TYR A O 1
ATOM 2332 N N . THR A 1 278 ? -15.160 -1.021 26.489 1.00 86.44 278 THR A N 1
ATOM 2333 C CA . THR A 1 278 ? -16.621 -1.115 26.586 1.00 86.44 278 THR A CA 1
ATOM 2334 C C . THR A 1 278 ? -17.066 -2.365 27.340 1.00 86.44 278 THR A C 1
ATOM 2336 O O . THR A 1 278 ? -18.039 -2.307 28.083 1.00 86.44 278 THR A O 1
ATOM 2339 N N . HIS A 1 279 ? -16.313 -3.466 27.236 1.00 87.25 279 HIS A N 1
ATOM 2340 C CA . HIS A 1 279 ? -16.544 -4.669 28.036 1.00 87.25 279 HIS A CA 1
ATOM 2341 C C . HIS A 1 279 ? -16.289 -4.434 29.530 1.00 87.25 279 HIS A C 1
ATOM 2343 O O . HIS A 1 279 ? -17.017 -4.954 30.369 1.00 87.25 279 HIS A O 1
ATOM 2349 N N . ARG A 1 280 ? -15.265 -3.657 29.905 1.00 86.25 280 ARG A N 1
ATOM 2350 C CA . ARG A 1 280 ? -15.034 -3.301 31.318 1.00 86.25 280 ARG A CA 1
ATOM 2351 C C . ARG A 1 280 ? -16.151 -2.435 31.902 1.00 86.25 280 ARG A C 1
ATOM 2353 O O . ARG A 1 280 ? -16.358 -2.467 33.110 1.00 86.25 280 ARG A O 1
ATOM 2360 N N . LEU A 1 281 ? -16.811 -1.644 31.060 1.00 86.44 281 LEU A N 1
ATOM 2361 C CA . LEU A 1 281 ? -17.956 -0.814 31.431 1.00 86.44 281 LEU A CA 1
ATOM 2362 C C . LEU A 1 281 ? -19.298 -1.564 31.377 1.00 86.44 281 LEU A C 1
ATOM 2364 O O . LEU A 1 281 ? -20.313 -0.962 31.705 1.00 86.44 281 LEU A O 1
ATOM 2368 N N . ASP A 1 282 ? -19.299 -2.842 30.980 1.00 90.31 282 ASP A N 1
ATOM 2369 C CA . ASP A 1 282 ? -20.501 -3.676 30.824 1.00 90.31 282 ASP A CA 1
ATOM 2370 C C . ASP A 1 282 ? -21.557 -3.063 29.880 1.00 90.31 282 ASP A C 1
ATOM 2372 O O . ASP A 1 282 ? -22.760 -3.161 30.108 1.00 90.31 282 ASP A O 1
ATOM 2376 N N . LEU A 1 283 ? -21.100 -2.399 28.810 1.00 89.00 283 LEU A N 1
ATOM 2377 C CA . LEU A 1 283 ? -21.988 -1.776 27.826 1.00 89.00 283 LEU A CA 1
ATOM 2378 C C . LEU A 1 283 ? -22.534 -2.815 26.838 1.00 89.00 283 LEU A C 1
ATOM 2380 O O . LEU A 1 283 ? -21.777 -3.576 26.226 1.00 89.00 283 LEU A O 1
ATOM 2384 N N . SER A 1 284 ? -23.843 -2.782 26.607 1.00 87.88 284 SER A N 1
ATOM 2385 C CA . SER A 1 284 ? -24.503 -3.479 25.500 1.00 87.88 284 SER A CA 1
ATOM 2386 C C . SER A 1 284 ? -24.165 -2.846 24.140 1.00 87.88 284 SER A C 1
ATOM 2388 O O . SER A 1 284 ? -23.720 -1.705 24.058 1.00 87.88 284 SER A O 1
ATOM 2390 N N . GLU A 1 285 ? -24.392 -3.558 23.030 1.00 83.00 285 GLU A N 1
ATOM 2391 C CA . GLU A 1 285 ? -24.089 -3.045 21.676 1.00 83.00 285 GLU A CA 1
ATOM 2392 C C . GLU A 1 285 ? -24.760 -1.683 21.340 1.00 83.00 285 GLU A C 1
ATOM 2394 O O . GLU A 1 285 ? -24.087 -0.813 20.771 1.00 83.00 285 GLU A O 1
ATOM 2399 N N . PRO A 1 286 ? -26.033 -1.418 21.712 1.00 85.06 286 PRO A N 1
ATOM 2400 C CA . PRO A 1 286 ? -26.622 -0.085 21.562 1.00 85.06 286 PRO A CA 1
ATOM 2401 C C . PRO A 1 286 ? -25.890 0.993 22.371 1.00 85.06 286 PRO A C 1
ATOM 2403 O O . PRO A 1 286 ? -25.628 2.076 21.852 1.00 85.06 286 PRO A O 1
ATOM 2406 N N . GLU A 1 287 ? -25.505 0.683 23.610 1.00 88.69 287 GLU A N 1
ATOM 2407 C CA . GLU A 1 287 ? -24.787 1.612 24.491 1.00 88.69 287 GLU A CA 1
ATOM 2408 C C . GLU A 1 287 ? -23.361 1.878 23.997 1.00 88.69 287 GLU A C 1
ATOM 2410 O O . GLU A 1 287 ? -22.871 2.997 24.116 1.00 88.69 287 GLU A O 1
ATOM 2415 N N . VAL A 1 288 ? -22.701 0.893 23.375 1.00 86.81 288 VAL A N 1
ATOM 2416 C CA . VAL A 1 288 ? -21.413 1.096 22.691 1.00 86.81 288 VAL A CA 1
ATOM 2417 C C . VAL A 1 288 ? -21.560 2.091 21.546 1.00 86.81 288 VAL A C 1
ATOM 2419 O O . VAL A 1 288 ? -20.728 2.983 21.390 1.00 86.81 288 VAL A O 1
ATOM 2422 N N . THR A 1 289 ? -22.621 1.959 20.752 1.00 84.88 289 THR A N 1
ATOM 2423 C CA . THR A 1 289 ? -22.885 2.869 19.632 1.00 84.88 289 THR A CA 1
ATOM 2424 C C . THR A 1 289 ? -23.147 4.291 20.135 1.00 84.88 289 THR A C 1
ATOM 2426 O O . THR A 1 289 ? -22.547 5.244 19.636 1.00 84.88 289 THR A O 1
ATOM 2429 N N . GLU A 1 290 ? -23.979 4.444 21.167 1.00 87.62 290 GLU A N 1
ATOM 2430 C CA . GLU A 1 290 ? -24.240 5.735 21.810 1.00 87.62 290 GLU A CA 1
ATOM 2431 C C . GLU A 1 290 ? -22.970 6.337 22.430 1.00 87.62 290 GLU A C 1
ATOM 2433 O O . GLU A 1 290 ? -22.689 7.523 22.248 1.00 87.62 290 GLU A O 1
ATOM 2438 N N . PHE A 1 291 ? -22.153 5.514 23.094 1.00 88.00 291 PHE A N 1
ATOM 2439 C CA . PHE A 1 291 ? -20.858 5.923 23.628 1.00 88.00 291 PHE A CA 1
ATOM 2440 C C . PHE A 1 291 ? -19.960 6.498 22.529 1.00 88.00 291 PHE A C 1
ATOM 2442 O O . PHE A 1 291 ? -19.435 7.599 22.691 1.00 88.00 291 PHE A O 1
ATOM 2449 N N . ILE A 1 292 ? -19.818 5.794 21.401 1.00 88.31 292 ILE A N 1
ATOM 2450 C CA . ILE A 1 292 ? -19.019 6.259 20.260 1.00 88.31 292 ILE A CA 1
ATOM 2451 C C . ILE A 1 292 ? -19.553 7.600 19.753 1.00 88.31 292 ILE A C 1
ATOM 2453 O O . ILE A 1 292 ? -18.777 8.546 19.642 1.00 88.31 292 ILE A O 1
ATOM 2457 N N . HIS A 1 293 ? -20.862 7.710 19.502 1.00 88.88 293 HIS A N 1
ATOM 2458 C CA . HIS A 1 293 ? -21.464 8.945 18.994 1.00 88.88 293 HIS A CA 1
ATOM 2459 C C . HIS A 1 293 ? -21.226 10.135 19.923 1.00 88.88 293 HIS A C 1
ATOM 2461 O O . HIS A 1 293 ? -20.876 11.218 19.451 1.00 88.88 293 HIS A O 1
ATOM 2467 N N . ASN A 1 294 ? -21.360 9.927 21.234 1.00 88.94 294 ASN A N 1
ATOM 2468 C CA . ASN A 1 294 ? -21.116 10.962 22.231 1.00 88.94 294 ASN A CA 1
ATOM 2469 C C . ASN A 1 294 ? -19.640 11.385 22.259 1.00 88.94 294 ASN A C 1
ATOM 2471 O O . ASN A 1 294 ? -19.355 12.581 22.284 1.00 88.94 294 ASN A O 1
ATOM 2475 N N . GLN A 1 295 ? -18.699 10.434 22.199 1.00 87.69 295 GLN A N 1
ATOM 2476 C CA . GLN A 1 295 ? -17.262 10.745 22.160 1.00 87.69 295 GLN A CA 1
ATOM 2477 C C . GLN A 1 295 ? -16.864 11.507 20.893 1.00 87.69 295 GLN A C 1
ATOM 2479 O O . GLN A 1 295 ? -16.040 12.416 20.945 1.00 87.69 295 GLN A O 1
ATOM 2484 N N . THR A 1 296 ? -17.461 11.166 19.751 1.00 88.62 296 THR A N 1
ATOM 2485 C CA . THR A 1 296 ? -17.138 11.789 18.461 1.00 88.62 296 THR A CA 1
ATOM 2486 C C . THR A 1 296 ? -17.985 13.025 18.162 1.00 88.62 296 THR A C 1
ATOM 2488 O O . THR A 1 296 ? -17.825 13.621 17.099 1.00 88.62 296 THR A O 1
ATOM 2491 N N . ASN A 1 297 ? -18.913 13.388 19.056 1.00 90.25 297 ASN A N 1
ATOM 2492 C CA . ASN A 1 297 ? -19.942 14.405 18.832 1.00 90.25 297 ASN A CA 1
ATOM 2493 C C . ASN A 1 297 ? -20.682 14.209 17.488 1.00 90.25 297 ASN A C 1
ATOM 2495 O O . ASN A 1 297 ? -20.908 15.153 16.726 1.00 90.25 297 ASN A O 1
ATOM 2499 N N . TYR A 1 298 ? -20.996 12.953 17.160 1.00 89.31 298 TYR A N 1
ATOM 2500 C CA . TYR A 1 298 ? -21.643 12.597 15.903 1.00 89.31 298 TYR A CA 1
ATOM 2501 C C . TYR A 1 298 ? -23.150 12.840 15.987 1.00 89.31 298 TYR A C 1
ATOM 2503 O O . TYR A 1 298 ? -23.835 12.281 16.839 1.00 89.31 298 TYR A O 1
ATOM 2511 N N . SER A 1 299 ? -23.668 13.648 15.065 1.00 89.19 299 SER A N 1
ATOM 2512 C CA . SER A 1 299 ? -25.092 13.997 14.955 1.00 89.19 299 SER A CA 1
ATOM 2513 C C . SER A 1 299 ? -25.673 13.721 13.562 1.00 89.19 299 SER A C 1
ATOM 2515 O O . SER A 1 299 ? -26.741 14.222 13.211 1.00 89.19 299 SER A O 1
ATOM 2517 N N . GLY A 1 300 ? -24.950 12.948 12.746 1.00 88.69 300 GLY A N 1
ATOM 2518 C CA . GLY A 1 300 ? -25.335 12.605 11.380 1.00 88.69 300 GLY A CA 1
ATOM 2519 C C . GLY A 1 300 ? -26.318 11.428 11.280 1.00 88.69 300 GLY A C 1
ATOM 2520 O O . GLY A 1 300 ? -26.799 10.911 12.291 1.00 88.69 300 GLY A O 1
ATOM 2521 N N . PRO A 1 301 ? -26.638 10.994 10.048 1.00 89.19 301 PRO A N 1
ATOM 2522 C CA . PRO A 1 301 ? -27.556 9.886 9.814 1.00 89.19 301 PRO A CA 1
ATOM 2523 C C . PRO A 1 301 ? -26.982 8.548 10.292 1.00 89.19 301 PRO A C 1
ATOM 2525 O O . PRO A 1 301 ? -25.911 8.122 9.868 1.00 89.19 301 PRO A O 1
ATOM 2528 N N . VAL A 1 302 ? -27.752 7.834 11.111 1.00 83.88 302 VAL A N 1
ATOM 2529 C CA . VAL A 1 302 ? -27.437 6.463 11.529 1.00 83.88 302 VAL A CA 1
ATOM 2530 C C . VAL A 1 302 ? -28.178 5.485 10.620 1.00 83.88 302 VAL A C 1
ATOM 2532 O O . VAL A 1 302 ? -29.405 5.522 10.520 1.00 83.88 302 VAL A O 1
ATOM 2535 N N . PHE A 1 303 ? -27.437 4.599 9.958 1.00 86.75 303 PHE A N 1
ATOM 2536 C CA . PHE A 1 303 ? -28.010 3.525 9.149 1.00 86.75 303 PHE A CA 1
ATOM 2537 C C . PHE A 1 303 ? -28.278 2.295 10.020 1.00 86.75 303 PHE A C 1
ATOM 2539 O O . PHE A 1 303 ? -27.479 1.955 10.889 1.00 86.75 303 PHE A O 1
ATOM 2546 N N . SER A 1 304 ? -29.396 1.613 9.775 1.00 85.12 304 SER A N 1
ATOM 2547 C CA . SER A 1 304 ? -29.719 0.337 10.419 1.00 85.12 304 SER A CA 1
ATOM 2548 C C . SER A 1 304 ? -29.529 -0.806 9.429 1.00 85.12 304 SER A C 1
ATOM 2550 O O . SER A 1 304 ? -29.930 -0.706 8.268 1.00 85.12 304 SER A O 1
ATOM 2552 N N . ASP A 1 305 ? -28.904 -1.894 9.880 1.00 87.12 305 ASP A N 1
ATOM 2553 C CA . ASP A 1 305 ? -28.782 -3.100 9.066 1.00 87.12 305 ASP A CA 1
ATOM 2554 C C . ASP A 1 305 ? -30.153 -3.782 8.944 1.00 87.12 305 ASP A C 1
ATOM 2556 O O . ASP A 1 305 ? -30.716 -4.294 9.913 1.00 87.12 305 ASP A O 1
ATOM 2560 N N . VAL A 1 306 ? -30.688 -3.777 7.725 1.00 91.44 306 VAL A N 1
ATOM 2561 C CA . VAL A 1 306 ? -31.959 -4.409 7.350 1.00 91.44 306 VAL A CA 1
ATOM 2562 C C . VAL A 1 306 ? -31.748 -5.679 6.520 1.00 91.44 306 VAL A C 1
ATOM 2564 O O . VAL A 1 306 ? -32.702 -6.264 6.013 1.00 91.44 306 VAL A O 1
ATOM 2567 N N . SER A 1 307 ? -30.509 -6.155 6.375 1.00 91.62 307 SER A N 1
ATOM 2568 C CA . SER A 1 307 ? -30.182 -7.301 5.516 1.00 91.62 307 SER A CA 1
ATOM 2569 C C . SER A 1 307 ? -30.970 -8.544 5.920 1.00 91.62 307 SER A C 1
ATOM 2571 O O . SER A 1 307 ? -31.512 -9.248 5.068 1.00 91.62 307 SER A O 1
ATOM 2573 N N . GLN A 1 308 ? -31.095 -8.807 7.224 1.00 92.31 308 GLN A N 1
ATOM 2574 C CA . GLN A 1 308 ? -31.860 -9.947 7.730 1.00 92.31 308 GLN A CA 1
ATOM 2575 C C . GLN A 1 308 ? -33.362 -9.815 7.427 1.00 92.31 308 GLN A C 1
ATOM 2577 O O . GLN A 1 308 ? -33.981 -10.785 6.986 1.00 92.31 308 GLN A O 1
ATOM 2582 N N . SER A 1 309 ? -33.950 -8.630 7.632 1.00 93.50 309 SER A N 1
ATOM 2583 C CA . SER A 1 309 ? -35.382 -8.399 7.396 1.00 93.50 309 SER A CA 1
ATOM 2584 C C . SER A 1 309 ? -35.737 -8.408 5.908 1.00 93.50 309 SER A C 1
ATOM 2586 O O . SER A 1 309 ? -36.831 -8.836 5.551 1.00 93.50 309 SER A O 1
ATOM 2588 N N . LEU A 1 310 ? -34.791 -8.033 5.043 1.00 94.44 310 LEU A N 1
ATOM 2589 C CA . LEU A 1 310 ? -34.937 -8.036 3.586 1.00 94.44 310 LEU A CA 1
ATOM 2590 C C . LEU A 1 310 ? -34.511 -9.350 2.908 1.00 94.44 310 LEU A C 1
ATOM 2592 O O . LEU A 1 310 ? -34.473 -9.408 1.680 1.00 94.44 310 LEU A O 1
ATOM 2596 N N . TRP A 1 311 ? -34.213 -10.399 3.684 1.00 94.44 311 TRP A N 1
ATOM 2597 C CA . TRP A 1 311 ? -33.802 -11.738 3.217 1.00 94.44 311 TRP A CA 1
ATOM 2598 C C . TRP A 1 311 ? -32.441 -11.790 2.504 1.00 94.44 311 TRP A C 1
ATOM 2600 O O . TRP A 1 311 ? -32.125 -12.744 1.794 1.00 94.44 311 TRP A O 1
ATOM 2610 N N . LEU A 1 312 ? -31.587 -10.805 2.772 1.00 92.56 312 LEU A N 1
ATOM 2611 C CA . LEU A 1 312 ? -30.213 -10.718 2.280 1.00 92.56 312 LEU A CA 1
ATOM 2612 C C . LEU A 1 312 ? -29.159 -11.133 3.321 1.00 92.56 312 LEU A C 1
ATOM 2614 O O . LEU A 1 312 ? -27.984 -11.205 2.988 1.00 92.56 312 LEU A O 1
ATOM 2618 N N . GLY A 1 313 ? -29.540 -11.470 4.560 1.00 91.56 313 GLY A N 1
ATOM 2619 C CA . GLY A 1 313 ? -28.595 -11.731 5.664 1.00 91.56 313 GLY A CA 1
ATOM 2620 C C . GLY A 1 313 ? -27.580 -12.871 5.450 1.00 91.56 313 GLY A C 1
ATOM 2621 O O . GLY A 1 313 ? -26.614 -12.984 6.197 1.00 91.56 313 GLY A O 1
ATOM 2622 N N . LYS A 1 314 ? -27.771 -13.725 4.433 1.00 89.44 314 LYS A N 1
ATOM 2623 C CA . LYS A 1 314 ? -26.816 -14.781 4.028 1.00 89.44 314 LYS A CA 1
ATOM 2624 C C . LYS A 1 314 ? -26.249 -14.584 2.617 1.00 89.44 314 LYS A C 1
ATOM 2626 O O . LYS A 1 314 ? -25.573 -15.470 2.090 1.00 89.44 314 LYS A O 1
ATOM 2631 N N . VAL A 1 315 ? -26.557 -13.463 1.973 1.00 90.56 315 VAL A N 1
ATOM 2632 C CA . VAL A 1 315 ? -26.118 -13.158 0.613 1.00 90.56 315 VAL A CA 1
ATOM 2633 C C . VAL A 1 315 ? -24.757 -12.480 0.685 1.00 90.56 315 VAL A C 1
ATOM 2635 O O . VAL A 1 315 ? -24.621 -11.393 1.227 1.00 90.56 315 VAL A O 1
ATOM 2638 N N . ASN A 1 316 ? -23.748 -13.130 0.108 1.00 88.69 316 ASN A N 1
ATOM 2639 C CA . ASN A 1 316 ? -22.393 -12.598 0.008 1.00 88.69 316 ASN A CA 1
ATOM 2640 C C . ASN A 1 316 ? -22.019 -12.378 -1.463 1.00 88.69 316 ASN A C 1
ATOM 2642 O O . ASN A 1 316 ? -22.336 -13.208 -2.322 1.00 88.69 316 ASN A O 1
ATOM 2646 N N . GLY A 1 317 ? -21.289 -11.299 -1.746 1.00 85.94 317 GLY A N 1
ATOM 2647 C CA . GLY A 1 317 ? -20.772 -10.995 -3.077 1.00 85.94 317 GLY A CA 1
ATOM 2648 C C . GLY A 1 317 ? -19.628 -9.991 -3.052 1.00 85.94 317 GLY A C 1
ATOM 2649 O O . GLY A 1 317 ? -19.537 -9.171 -2.147 1.00 85.94 317 GLY A O 1
ATOM 2650 N N . GLY A 1 318 ? -18.740 -10.081 -4.042 1.00 86.94 318 GLY A N 1
ATOM 2651 C CA . GLY A 1 318 ? -17.633 -9.140 -4.233 1.00 86.94 318 GLY A CA 1
ATOM 2652 C C . GLY A 1 318 ? -17.929 -8.051 -5.267 1.00 86.94 318 GLY A C 1
ATOM 2653 O O . GLY A 1 318 ? -17.162 -7.101 -5.385 1.00 86.94 318 GLY A O 1
ATOM 2654 N N . ARG A 1 319 ? -19.013 -8.194 -6.041 1.00 90.00 319 ARG A N 1
ATOM 2655 C CA . ARG A 1 319 ? -19.506 -7.189 -6.990 1.00 90.00 319 ARG A CA 1
ATOM 2656 C C . ARG A 1 319 ? -21.019 -7.102 -6.886 1.00 90.00 319 ARG A C 1
ATOM 2658 O O . ARG A 1 319 ? -21.679 -8.139 -6.814 1.00 90.00 319 ARG A O 1
ATOM 2665 N N . VAL A 1 320 ? -21.539 -5.884 -6.907 1.00 93.31 320 VAL A N 1
ATOM 2666 C CA . VAL A 1 320 ? -22.972 -5.601 -6.862 1.00 93.31 320 VAL A CA 1
ATOM 2667 C C . VAL A 1 320 ? -23.301 -4.604 -7.967 1.00 93.31 320 VAL A C 1
ATOM 2669 O O . VAL A 1 320 ? -22.519 -3.698 -8.254 1.00 93.31 320 VAL A O 1
ATOM 2672 N N . SER A 1 321 ? -24.446 -4.790 -8.606 1.00 95.38 321 SER A N 1
ATOM 2673 C CA . SER A 1 321 ? -25.083 -3.811 -9.484 1.00 95.38 321 SER A CA 1
ATOM 2674 C C . SER A 1 321 ? -26.561 -3.744 -9.120 1.00 95.38 321 SER A C 1
ATOM 2676 O O . SER A 1 321 ? -27.095 -4.713 -8.580 1.00 95.38 321 SER A O 1
ATOM 2678 N N . TRP A 1 322 ? -27.215 -2.621 -9.390 1.00 95.12 322 TRP A N 1
ATOM 2679 C CA . TRP A 1 322 ? -28.647 -2.457 -9.163 1.00 95.12 322 TRP A CA 1
ATOM 2680 C C . TRP A 1 322 ? -29.332 -1.888 -10.400 1.00 95.12 322 TRP A C 1
ATOM 2682 O O . TRP A 1 322 ? -28.680 -1.287 -11.258 1.00 95.12 322 TRP A O 1
ATOM 2692 N N . GLY A 1 323 ? -30.638 -2.098 -10.478 1.00 96.00 323 GLY A N 1
ATOM 2693 C CA . GLY A 1 323 ? -31.501 -1.544 -11.512 1.00 96.00 323 GLY A CA 1
ATOM 2694 C C . GLY A 1 323 ? -32.816 -2.303 -11.595 1.00 96.00 323 GLY A C 1
ATOM 2695 O O . GLY A 1 323 ? -32.883 -3.468 -11.219 1.00 96.00 323 GLY A O 1
ATOM 2696 N N . ASP A 1 324 ? -33.848 -1.637 -12.089 1.00 96.94 324 ASP A N 1
ATOM 2697 C CA . ASP A 1 324 ? -35.182 -2.197 -12.307 1.00 96.94 324 ASP A CA 1
ATOM 2698 C C . ASP A 1 324 ? -35.198 -3.087 -13.569 1.00 96.94 324 ASP A C 1
ATOM 2700 O O . ASP A 1 324 ? -35.365 -2.604 -14.694 1.00 96.94 324 ASP A O 1
ATOM 2704 N N . TYR A 1 325 ? -34.950 -4.397 -13.421 1.00 94.75 325 TYR A N 1
ATOM 2705 C CA . TYR A 1 325 ? -34.796 -5.284 -14.590 1.00 94.75 325 TYR A CA 1
ATOM 2706 C C . TYR A 1 325 ? -36.136 -5.645 -15.242 1.00 94.75 325 TYR A C 1
ATOM 2708 O O . TYR A 1 325 ? -36.158 -6.106 -16.389 1.00 94.75 325 TYR A O 1
ATOM 2716 N N . ASN A 1 326 ? -37.244 -5.488 -14.514 1.00 95.25 326 ASN A N 1
ATOM 2717 C CA . ASN A 1 326 ? -38.587 -5.844 -14.967 1.00 95.25 326 ASN A CA 1
ATOM 2718 C C . ASN A 1 326 ? -39.498 -4.624 -15.206 1.00 95.25 326 ASN A C 1
ATOM 2720 O O . ASN A 1 326 ? -40.656 -4.822 -15.583 1.00 95.25 326 ASN A O 1
ATOM 2724 N N . ASN A 1 327 ? -38.972 -3.403 -15.071 1.00 96.75 327 ASN A N 1
ATOM 2725 C CA . ASN A 1 327 ? -39.689 -2.130 -15.184 1.00 96.75 327 ASN A CA 1
ATOM 2726 C C . ASN A 1 327 ? -40.894 -2.024 -14.228 1.00 96.75 327 ASN A C 1
ATOM 2728 O O . ASN A 1 327 ? -41.945 -1.502 -14.619 1.00 96.75 327 ASN A O 1
ATOM 2732 N N . ASP A 1 328 ? -40.793 -2.562 -13.007 1.00 97.31 328 ASP A N 1
ATOM 2733 C CA . ASP A 1 328 ? -41.873 -2.487 -12.012 1.00 97.31 328 ASP A CA 1
ATOM 2734 C C . ASP A 1 328 ? -41.790 -1.273 -11.069 1.00 97.31 328 ASP A C 1
ATOM 2736 O O . ASP A 1 328 ? -42.683 -1.070 -10.233 1.00 97.31 328 ASP A O 1
ATOM 2740 N N . GLY A 1 329 ? -40.780 -0.426 -11.274 1.00 97.06 329 GLY A N 1
ATOM 2741 C CA . GLY A 1 329 ? -40.512 0.795 -10.527 1.00 97.06 329 GLY A CA 1
ATOM 2742 C C . GLY A 1 329 ? -39.665 0.585 -9.273 1.00 97.06 329 GLY A C 1
ATOM 2743 O O . GLY A 1 329 ? -39.508 1.539 -8.507 1.00 97.06 329 GLY A O 1
ATOM 2744 N N . PHE A 1 330 ? -39.145 -0.623 -9.028 1.00 97.75 330 PHE A N 1
ATOM 2745 C CA . PHE A 1 330 ? -38.303 -0.932 -7.874 1.00 97.75 330 PHE A CA 1
ATOM 2746 C C . PHE A 1 330 ? -36.940 -1.474 -8.308 1.00 97.75 330 PHE A C 1
ATOM 2748 O O . PHE A 1 330 ? -36.852 -2.471 -9.010 1.00 97.75 330 PHE A O 1
ATOM 2755 N N . ASP A 1 331 ? -35.860 -0.852 -7.828 1.00 97.56 331 ASP A N 1
ATOM 2756 C CA . ASP A 1 331 ? -34.506 -1.313 -8.139 1.00 97.56 331 ASP A CA 1
ATOM 2757 C C . ASP A 1 331 ? -34.236 -2.706 -7.555 1.00 97.56 331 ASP A C 1
ATOM 2759 O O . ASP A 1 331 ? -34.363 -2.930 -6.343 1.00 97.56 331 ASP A O 1
ATOM 2763 N N . ASP A 1 332 ? -33.803 -3.615 -8.424 1.00 96.56 332 ASP A N 1
ATOM 2764 C CA . ASP A 1 332 ? -33.358 -4.966 -8.105 1.00 96.56 332 ASP A CA 1
ATOM 2765 C C . ASP A 1 332 ? -31.844 -5.012 -7.881 1.00 96.56 332 ASP A C 1
ATOM 2767 O O . ASP A 1 332 ? -31.124 -4.051 -8.156 1.00 96.56 332 ASP A O 1
ATOM 2771 N N . ILE A 1 333 ? -31.334 -6.143 -7.390 1.00 95.62 333 ILE A N 1
ATOM 2772 C CA . ILE A 1 333 ? -29.910 -6.315 -7.077 1.00 95.62 333 ILE A CA 1
ATOM 2773 C C . ILE A 1 333 ? -29.330 -7.493 -7.864 1.00 95.62 333 ILE A C 1
ATOM 2775 O O . ILE A 1 333 ? -29.822 -8.614 -7.781 1.00 95.62 333 ILE A O 1
ATOM 2779 N N . LEU A 1 334 ? -28.222 -7.271 -8.570 1.00 95.88 334 LEU A N 1
ATOM 2780 C CA . LEU A 1 334 ? -27.409 -8.306 -9.206 1.00 95.88 334 LEU A CA 1
ATO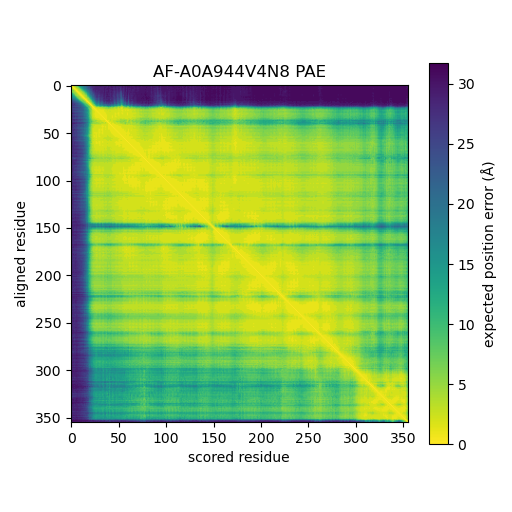M 2781 C C . LEU A 1 334 ? -26.090 -8.477 -8.446 1.00 95.88 334 LEU A C 1
ATOM 2783 O O . LEU A 1 334 ? -25.274 -7.560 -8.362 1.00 95.88 334 LEU A O 1
ATOM 2787 N N . VAL A 1 335 ? -25.847 -9.680 -7.936 1.00 95.06 335 VAL A N 1
ATOM 2788 C CA . VAL A 1 335 ? -24.652 -10.035 -7.167 1.00 95.06 335 VAL A CA 1
ATOM 2789 C C . VAL A 1 335 ? -23.724 -10.912 -8.008 1.00 95.06 335 VAL A C 1
ATOM 2791 O O . VAL A 1 335 ? -24.143 -11.900 -8.614 1.00 95.06 335 VAL A O 1
ATOM 2794 N N . ASN A 1 336 ? -22.439 -10.548 -8.043 1.00 93.25 336 ASN A N 1
ATOM 2795 C CA . ASN A 1 336 ? -21.359 -11.215 -8.785 1.00 93.25 336 ASN A CA 1
ATOM 2796 C C . ASN A 1 336 ? -21.624 -11.409 -10.290 1.00 93.25 336 ASN A C 1
ATOM 2798 O O . ASN A 1 336 ? -20.953 -12.216 -10.929 1.00 93.25 336 ASN A O 1
ATOM 2802 N N . GLY A 1 337 ? -22.585 -10.678 -10.860 1.00 92.00 337 GLY A N 1
ATOM 2803 C CA . GLY A 1 337 ? -22.986 -10.819 -12.260 1.00 92.00 337 GLY A CA 1
ATOM 2804 C C . GLY A 1 337 ? -23.760 -12.103 -12.578 1.00 92.00 337 GLY A C 1
ATOM 2805 O O . GLY A 1 337 ? -23.998 -12.371 -13.749 1.00 92.00 337 GLY A O 1
ATOM 2806 N N . CYS A 1 338 ? -24.142 -12.902 -11.574 1.00 92.06 338 CYS A N 1
ATOM 2807 C CA . CYS A 1 338 ? -24.817 -14.185 -11.796 1.00 92.06 338 CYS A CA 1
ATOM 2808 C C . CYS A 1 338 ? -26.056 -14.419 -10.924 1.00 92.06 338 CYS A C 1
ATOM 2810 O O . CYS A 1 338 ? -26.891 -15.235 -11.295 1.00 92.06 338 CYS A O 1
ATOM 2812 N N . ARG A 1 339 ? -26.223 -13.713 -9.800 1.00 94.25 339 ARG A N 1
ATOM 2813 C CA . ARG A 1 339 ? -27.358 -13.906 -8.882 1.00 94.25 339 ARG A CA 1
ATOM 2814 C C . ARG A 1 339 ? -28.231 -12.660 -8.840 1.00 94.25 339 ARG A C 1
ATOM 2816 O O . ARG A 1 339 ? -27.794 -11.634 -8.329 1.00 94.25 339 ARG A O 1
ATOM 2823 N N . LEU A 1 340 ? -29.432 -12.746 -9.394 1.00 95.69 340 LEU A N 1
ATOM 2824 C CA . LEU A 1 340 ? -30.406 -11.670 -9.487 1.00 95.69 340 LEU A CA 1
ATOM 2825 C C . LEU A 1 340 ? -31.420 -11.804 -8.354 1.00 95.69 340 LEU A C 1
ATOM 2827 O O . LEU A 1 340 ? -32.060 -12.842 -8.187 1.00 95.69 340 LEU A O 1
ATOM 2831 N N . PHE A 1 341 ? -31.572 -10.728 -7.601 1.00 96.38 341 PHE A N 1
ATOM 2832 C CA . PHE A 1 341 ? -32.478 -10.585 -6.481 1.00 96.38 341 PHE A CA 1
ATOM 2833 C C . PHE A 1 341 ? -33.523 -9.539 -6.840 1.00 96.38 341 PHE A C 1
ATOM 2835 O O . PHE A 1 341 ? -33.222 -8.346 -6.856 1.00 96.38 341 PHE A O 1
ATOM 2842 N N . ARG A 1 342 ? -34.748 -9.991 -7.121 1.00 96.94 342 ARG A N 1
ATOM 2843 C CA . ARG A 1 342 ? -35.864 -9.097 -7.416 1.00 96.94 342 ARG A CA 1
ATOM 2844 C C . ARG A 1 342 ? -36.346 -8.408 -6.144 1.00 96.94 342 ARG A C 1
ATOM 2846 O O . ARG A 1 342 ? -36.639 -9.087 -5.155 1.00 96.94 342 ARG A O 1
ATOM 2853 N N . ASN A 1 343 ? -36.499 -7.096 -6.192 1.00 97.06 343 ASN A N 1
ATOM 2854 C CA . ASN A 1 343 ? -37.119 -6.294 -5.158 1.00 97.06 343 ASN A CA 1
ATOM 2855 C C . ASN A 1 343 ? -38.636 -6.501 -5.169 1.00 97.06 343 ASN A C 1
ATOM 2857 O O . ASN A 1 343 ? -39.345 -6.180 -6.116 1.00 97.06 343 ASN A O 1
ATOM 2861 N N . MET A 1 344 ? -39.179 -7.042 -4.084 1.00 97.00 344 MET A N 1
ATOM 2862 C CA . MET A 1 344 ? -40.613 -7.285 -3.952 1.00 97.00 344 MET A CA 1
ATOM 2863 C C . MET A 1 344 ? -41.336 -6.027 -3.461 1.00 97.00 344 MET A C 1
ATOM 2865 O O . MET A 1 344 ? -41.957 -6.034 -2.392 1.00 97.00 344 MET A O 1
ATOM 2869 N N . LYS A 1 345 ? -41.259 -4.946 -4.247 1.00 95.50 345 LYS A N 1
ATOM 2870 C CA . LYS A 1 345 ? -41.913 -3.653 -3.980 1.00 95.50 345 LYS A CA 1
ATOM 2871 C C . LYS A 1 345 ? -41.546 -3.044 -2.620 1.00 95.50 345 LYS A C 1
ATOM 2873 O O . LYS A 1 345 ? -42.420 -2.629 -1.857 1.00 95.50 345 LYS A O 1
ATOM 2878 N N . GLY A 1 346 ? -40.260 -3.080 -2.279 1.00 92.12 346 GLY A N 1
ATOM 2879 C CA . GLY A 1 346 ? -39.698 -2.561 -1.030 1.00 92.12 346 GLY A CA 1
ATOM 2880 C C . GLY A 1 346 ? -39.885 -3.461 0.195 1.00 92.12 346 GLY A C 1
ATOM 2881 O O . GLY A 1 346 ? -39.521 -3.053 1.294 1.00 92.12 346 GLY A O 1
ATOM 2882 N N . LYS A 1 347 ? -40.458 -4.667 0.048 1.00 94.88 347 LYS A N 1
ATOM 2883 C CA . LYS A 1 347 ? -40.723 -5.561 1.192 1.00 94.88 347 LYS A CA 1
ATOM 2884 C C . LYS A 1 347 ? -39.554 -6.479 1.540 1.00 94.88 347 LYS A C 1
ATOM 2886 O O . LYS A 1 347 ? -39.256 -6.654 2.713 1.00 94.88 347 LYS A O 1
ATOM 2891 N N . PHE A 1 348 ? -38.958 -7.116 0.538 1.00 95.88 348 PHE A N 1
ATOM 2892 C CA . PHE A 1 348 ? -37.822 -8.035 0.664 1.00 95.88 348 PHE A CA 1
ATOM 2893 C C . PHE A 1 348 ? -37.241 -8.316 -0.725 1.00 95.88 348 PHE A C 1
ATOM 2895 O O . PHE A 1 348 ? -37.859 -7.976 -1.737 1.00 95.88 348 PHE A O 1
ATOM 2902 N N . PHE A 1 349 ? -36.086 -8.973 -0.772 1.00 96.19 349 PHE A N 1
ATOM 2903 C CA . PHE A 1 349 ? -35.460 -9.413 -2.012 1.00 96.19 349 PHE A CA 1
ATOM 2904 C C . PHE A 1 349 ? -35.634 -10.920 -2.212 1.00 96.19 349 PHE A C 1
ATOM 2906 O O . PHE A 1 349 ? -35.375 -11.716 -1.309 1.00 96.19 349 PHE A O 1
ATOM 2913 N N . LEU A 1 350 ? -36.076 -11.318 -3.404 1.00 95.25 350 LEU A N 1
ATOM 2914 C CA . LEU A 1 350 ? -36.232 -12.718 -3.792 1.00 95.25 350 LEU A CA 1
ATOM 2915 C C . LEU A 1 350 ? -35.200 -13.073 -4.859 1.00 95.25 350 LEU A C 1
ATOM 2917 O O . LEU A 1 350 ? -35.188 -12.460 -5.923 1.00 95.25 350 LEU A O 1
ATOM 2921 N N . GLU A 1 351 ? -34.367 -14.081 -4.612 1.00 95.19 351 GLU A N 1
ATOM 2922 C CA . GLU A 1 351 ? -33.483 -14.612 -5.652 1.00 95.19 351 GLU A CA 1
ATOM 2923 C C . GLU A 1 351 ? -34.323 -15.254 -6.768 1.00 95.19 351 GLU A C 1
ATOM 2925 O O . GLU A 1 351 ? -35.127 -16.152 -6.517 1.00 95.19 351 GLU A O 1
ATOM 2930 N N . VAL A 1 352 ? -34.167 -14.756 -7.996 1.00 94.75 352 VAL A N 1
ATOM 2931 C CA . VAL A 1 352 ? -34.898 -15.206 -9.195 1.00 94.75 352 VAL A CA 1
ATOM 2932 C C . VAL A 1 352 ? -33.985 -15.875 -10.226 1.00 94.75 352 VAL A C 1
ATOM 2934 O O . VAL A 1 352 ? -34.463 -16.348 -11.256 1.00 94.75 352 VAL A O 1
ATOM 2937 N N . THR A 1 353 ? -32.680 -15.952 -9.953 1.00 90.50 353 THR A N 1
ATOM 2938 C CA . THR A 1 353 ? -31.764 -16.797 -10.725 1.00 90.50 353 THR A CA 1
ATOM 2939 C C . THR A 1 353 ? -32.048 -18.267 -10.412 1.00 90.50 353 THR A C 1
ATOM 2941 O O . THR A 1 353 ? -32.098 -18.658 -9.249 1.00 90.50 353 THR A O 1
ATOM 2944 N N . GLN A 1 354 ? -32.228 -19.092 -11.443 1.00 71.69 354 GLN A N 1
ATOM 2945 C CA . GLN A 1 354 ? -32.306 -20.547 -11.282 1.00 71.69 354 GLN A CA 1
ATOM 2946 C C . GLN A 1 354 ? -30.916 -21.133 -10.985 1.00 71.69 354 GLN A C 1
ATOM 2948 O O . GLN A 1 354 ? -29.925 -20.677 -11.554 1.00 71.69 354 GLN A O 1
ATOM 2953 N N . ALA A 1 355 ? -30.866 -22.119 -10.086 1.00 55.56 355 ALA A N 1
ATOM 2954 C CA . ALA A 1 355 ? -29.658 -22.883 -9.767 1.00 55.56 355 ALA A CA 1
ATOM 2955 C C . ALA A 1 355 ? -29.229 -23.813 -10.908 1.00 55.56 355 ALA A C 1
ATOM 2957 O O . ALA A 1 355 ? -30.133 -24.337 -11.603 1.00 55.56 355 ALA A O 1
#

Sequence (355 aa):
MKNWFSILTIMFTIFSATKLTAQIPDYNEMIAKLEKAKDDTLRYEVIKEDLCFYHPESEKVYEFANEEFYEKMYPIWRNDSLKVIEINKLLEKYPKTNWRRTMYQSLCYSLYDMGKRDKLKSTLINFRNEFPDDYIAFYISARYLTKINTDIQLLTSFAEKAHKLSYKYSKLKFYPEEQWALEKRSAPVKTAAILAEQYCDNNEYEKAEIILQEVIESNQLGMDDETNLCEIYFWLAKIREQQNDEKAAIDYALKAIIAGDSRNYITRAANRILKLYTHRLDLSEPEVTEFIHNQTNYSGPVFSDVSQSLWLGKVNGGRVSWGDYNNDGFDDILVNGCRLFRNMKGKFFLEVTQA

pLDDT: mean 90.48, std 14.84, range [28.12, 98.75]

Foldseek 3Di:
DDDDDDDDDPPPPPPPPPPPPVPLDDPVVLVVQLVVCVVPVVSNVVSLQSCCVRPLADLVVLVVLVVVLCVQCVVCVVPLVSLLVVLVVSCVSRVQYPCVLVSLVSNLVSCLVVVVVVVNVVSLVVNCVNCVLALVSLLSVLVSCVVPPPPLVSSLVSLVSSLVSLQPPDDRPNDDPVVVVLSSLQRNLSSLLSNLVSCVVVVVLVVSLVSLVVCVVVHDDDPPRLDDCLSSLLSQLVSCVVVVVLVSNLLSLLVNLVRAHPVCPSVVVSVVSLVVVCVVVVDDPVRSVVVSCVSVVPDDDDDDDCCVQQVNPPPDAPDKDWDDPPPPPDIWIDGPNQWTWDDPVVRHTDTPHDD

Mean predicted aligned error: 8.15 Å

Solvent-accessible surface area (backbone atoms only — not comparable to full-atom values): 20094 Å² total; per-residue (Å²): 143,82,88,83,87,83,84,84,80,81,79,79,78,77,75,77,79,74,78,71,77,72,72,76,75,57,67,68,60,49,49,56,50,38,64,74,20,69,91,38,64,71,61,28,51,55,46,50,52,48,40,42,69,75,41,28,72,35,65,68,39,31,50,50,52,50,54,53,46,50,66,63,37,64,88,38,70,91,36,44,74,59,44,48,54,55,48,53,54,47,51,66,68,46,75,58,22,66,51,47,58,60,48,47,54,56,40,45,49,32,27,54,74,70,64,39,59,70,63,33,55,54,50,43,51,52,42,30,71,77,35,74,64,43,24,63,38,27,37,53,43,21,66,63,34,66,84,73,52,86,61,58,69,63,38,41,52,26,17,52,51,11,32,63,24,31,81,68,51,76,86,57,80,87,56,57,68,69,62,46,58,54,45,58,50,37,34,42,53,60,23,37,37,55,32,27,52,46,24,49,76,68,69,37,46,69,64,24,49,52,50,47,50,54,46,62,75,68,58,71,68,55,92,86,45,89,56,69,60,16,59,44,26,33,52,53,12,55,48,23,50,76,70,68,37,58,70,59,14,44,55,24,15,50,50,7,44,73,56,35,47,101,79,51,59,58,25,53,53,20,48,48,59,46,47,58,52,41,57,74,69,69,52,51,75,70,52,48,53,51,49,49,30,63,76,66,69,59,81,72,91,82,86,76,92,49,42,63,76,27,64,39,66,84,68,81,68,94,42,79,49,74,45,49,88,81,74,81,84,40,65,17,41,33,35,63,86,71,42,37,27,44,43,57,78,88,63,34,44,43,77,72,52,82,131

Radius of gyration: 29.31 Å; Cα contacts (8 Å, |Δi|>4): 378; chains: 1; bounding box: 102×68×72 Å

Secondary structure (DSSP, 8-state):
----------------------PPPPHHHHHHHHHHTTT-HHHHHHHHHHHHHH-TTSHHHHHHHHHHHHHHHGGGTT-HHHHHHHHHHHHHHSSS-TTHHHHHHHHHHHHHHTT-HHHHHHHHHHHHHHSTT-HHHHHHHHHHHTTT---HHHHHHHHHHHHHHHTTPPPPTT--HHHHHHHHHHHHHHHHHHHHHHHHHTT-HHHHHHHHHHHHHT----TT-S--SHHHHHHHHHHHHHTT-HHHHHHHHHHHHHH--TTSSHHHHHHHHHHHHHHHTT--HHHHHHHHHHHTT--SPPP---TTTTT-TT---S-EEEE-SSSSSS-EEEETTTEEEEE-TTS-EEE-S--